Protein AF-A0A093ZDH3-F1 (afdb_monomer_lite)

Radius of gyration: 27.49 Å; chains: 1; bounding box: 56×72×80 Å

pLDDT: mean 78.86, std 14.71, range [32.5, 95.69]

Structure (mmCIF, N/CA/C/O backbone):
data_AF-A0A093ZDH3-F1
#
_entry.id   AF-A0A093ZDH3-F1
#
loop_
_atom_site.group_PDB
_atom_site.id
_atom_si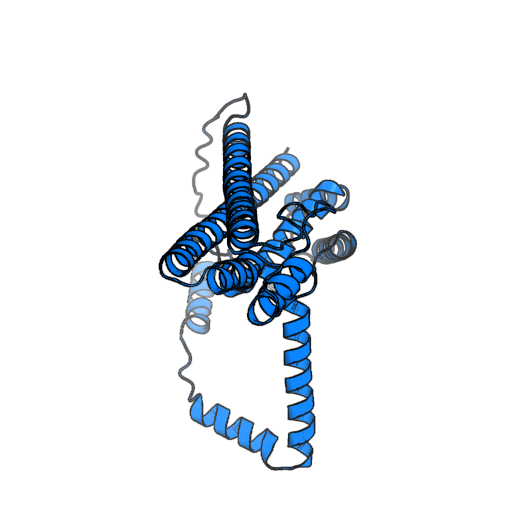te.type_symbol
_atom_site.label_atom_id
_atom_site.label_alt_id
_atom_site.label_comp_id
_atom_site.label_asym_id
_atom_site.label_entity_id
_atom_site.label_seq_id
_atom_site.pdbx_PDB_ins_code
_atom_site.Cartn_x
_atom_site.Cartn_y
_atom_site.Cartn_z
_atom_site.occupancy
_atom_site.B_iso_or_equiv
_atom_site.auth_seq_id
_atom_site.auth_comp_id
_atom_site.auth_asym_id
_atom_site.auth_atom_id
_atom_site.pdbx_PDB_model_num
ATOM 1 N N . MET A 1 1 ? 21.680 20.584 -19.904 1.00 39.91 1 MET A N 1
ATOM 2 C CA . MET A 1 1 ? 20.256 20.965 -20.008 1.00 39.91 1 MET A CA 1
ATOM 3 C C . MET A 1 1 ? 19.365 19.730 -20.042 1.00 39.91 1 MET A C 1
ATOM 5 O O . MET A 1 1 ? 18.590 19.595 -19.116 1.00 39.91 1 MET A O 1
ATOM 9 N N . ALA A 1 2 ? 19.607 18.745 -20.919 1.00 46.28 2 ALA A N 1
ATOM 10 C CA . ALA A 1 2 ? 18.850 17.480 -20.921 1.00 46.28 2 ALA A CA 1
ATOM 11 C C . ALA A 1 2 ? 18.828 16.693 -19.583 1.00 46.28 2 ALA A C 1
ATOM 13 O O . ALA A 1 2 ? 17.818 16.079 -19.273 1.00 46.28 2 ALA A O 1
ATOM 14 N N . SER A 1 3 ? 19.900 16.709 -18.770 1.00 51.97 3 SER A N 1
ATOM 15 C CA . SER A 1 3 ? 19.890 16.032 -17.449 1.00 51.97 3 SER A CA 1
ATOM 16 C C . SER A 1 3 ? 18.882 16.666 -16.483 1.00 51.97 3 SER A C 1
ATOM 18 O O . SER A 1 3 ? 18.154 15.966 -15.790 1.00 51.97 3 SER A O 1
ATOM 20 N N . THR A 1 4 ? 18.793 18.000 -16.477 1.00 60.25 4 THR A N 1
ATOM 21 C CA . THR A 1 4 ? 17.862 18.745 -15.620 1.00 60.25 4 THR A CA 1
ATOM 22 C C . THR A 1 4 ? 16.413 18.474 -16.019 1.00 60.25 4 THR A C 1
ATOM 24 O O . THR A 1 4 ? 15.590 18.269 -15.133 1.00 60.25 4 THR A O 1
ATOM 27 N N . ASP A 1 5 ? 16.139 18.367 -17.323 1.00 65.06 5 ASP A N 1
ATOM 28 C CA . ASP A 1 5 ? 14.809 18.035 -17.853 1.00 65.06 5 ASP A CA 1
ATOM 29 C C . ASP A 1 5 ? 14.389 16.592 -17.519 1.00 65.06 5 ASP A C 1
ATOM 31 O O . ASP A 1 5 ? 13.232 16.328 -17.209 1.00 65.06 5 ASP A O 1
ATOM 35 N N . VAL A 1 6 ? 15.324 15.634 -17.536 1.00 66.00 6 VAL A N 1
ATOM 36 C CA . VAL A 1 6 ? 15.035 14.244 -17.132 1.00 66.00 6 VAL A CA 1
ATOM 37 C C . VAL A 1 6 ? 14.778 14.161 -15.626 1.00 66.00 6 VAL A C 1
ATOM 39 O O . VAL A 1 6 ? 13.897 13.424 -15.190 1.00 66.00 6 VAL A O 1
ATOM 42 N N . ILE A 1 7 ? 15.517 14.924 -14.818 1.00 67.38 7 ILE A N 1
ATOM 43 C CA . ILE A 1 7 ? 15.306 14.993 -13.368 1.00 67.38 7 ILE A CA 1
ATOM 44 C C . ILE A 1 7 ? 13.945 15.618 -13.050 1.00 67.38 7 ILE A C 1
ATOM 46 O O . ILE A 1 7 ? 13.225 15.062 -12.222 1.00 67.38 7 ILE A O 1
ATOM 50 N N . SER A 1 8 ? 13.567 16.719 -13.709 1.00 69.94 8 SER A N 1
ATOM 51 C CA . SER A 1 8 ? 12.250 17.333 -13.511 1.00 69.94 8 SER A CA 1
ATOM 52 C C . SER A 1 8 ? 11.128 16.396 -13.948 1.00 69.94 8 SER A C 1
ATOM 54 O O . SER A 1 8 ? 10.240 16.142 -13.150 1.00 69.94 8 SER A O 1
ATOM 56 N N . GLN A 1 9 ? 11.229 15.755 -15.118 1.00 71.06 9 GLN A N 1
ATOM 57 C CA . GLN A 1 9 ? 10.248 14.755 -15.566 1.00 71.06 9 GLN A CA 1
ATOM 58 C C . GLN A 1 9 ? 10.093 13.588 -14.582 1.00 71.06 9 GLN A C 1
ATOM 60 O O . GLN A 1 9 ? 8.984 13.109 -14.338 1.00 71.06 9 GLN A O 1
ATOM 65 N N . VAL A 1 10 ? 11.195 13.111 -13.996 1.00 69.88 10 VAL A N 1
ATOM 66 C CA . VAL A 1 10 ? 11.144 12.048 -12.987 1.00 69.88 10 VAL A CA 1
ATOM 67 C C . VAL A 1 10 ? 10.482 12.552 -11.707 1.00 69.88 10 VAL A C 1
ATOM 69 O O . VAL A 1 10 ? 9.631 11.847 -11.168 1.00 69.88 10 VAL A O 1
ATOM 72 N N . LEU A 1 11 ? 10.809 13.759 -11.241 1.00 71.25 11 LEU A N 1
ATOM 73 C CA . LEU A 1 11 ? 10.156 14.370 -10.082 1.00 71.25 11 LEU A CA 1
ATOM 74 C C . LEU A 1 11 ? 8.660 14.599 -10.334 1.00 71.25 11 LEU A C 1
ATOM 76 O O . LEU A 1 11 ? 7.856 14.252 -9.472 1.00 71.25 11 LEU A O 1
ATOM 80 N N . ASP A 1 12 ? 8.265 15.055 -11.519 1.00 74.94 12 ASP A N 1
ATOM 81 C CA . ASP A 1 12 ? 6.863 15.206 -11.920 1.00 74.94 12 ASP A CA 1
ATOM 82 C C . ASP A 1 12 ? 6.147 13.852 -11.906 1.00 74.94 12 ASP A C 1
ATOM 84 O O . ASP A 1 12 ? 5.066 13.716 -11.332 1.00 74.94 12 ASP A O 1
ATOM 88 N N . SER A 1 13 ? 6.782 12.805 -12.446 1.00 75.38 13 SER A N 1
ATOM 89 C CA . SER A 1 13 ? 6.227 11.446 -12.439 1.00 75.38 13 SER A CA 1
ATOM 90 C C . SER A 1 13 ? 6.088 10.870 -11.024 1.00 75.38 13 SER A C 1
ATOM 92 O O . SER A 1 13 ? 5.089 10.211 -10.714 1.00 75.38 13 SER A O 1
ATOM 94 N N . ILE A 1 14 ? 7.062 11.143 -10.147 1.00 77.44 14 ILE A N 1
ATOM 95 C CA . ILE A 1 14 ? 7.051 10.769 -8.730 1.00 77.44 14 ILE A CA 1
ATOM 96 C C . ILE A 1 14 ? 5.888 11.469 -8.035 1.00 77.44 14 ILE A C 1
ATOM 98 O O . ILE A 1 14 ? 5.097 10.815 -7.356 1.00 77.44 14 ILE A O 1
ATOM 102 N N . THR A 1 15 ? 5.755 12.776 -8.248 1.00 78.75 15 THR A N 1
ATOM 103 C CA . THR A 1 15 ? 4.727 13.607 -7.621 1.00 78.75 15 THR A CA 1
ATOM 104 C C . THR A 1 15 ? 3.340 13.179 -8.091 1.00 78.75 15 THR A C 1
ATOM 106 O O . THR A 1 15 ? 2.490 12.859 -7.266 1.00 78.75 15 THR A O 1
ATOM 109 N N . SER A 1 16 ? 3.137 13.033 -9.404 1.00 79.88 16 SER A N 1
ATOM 110 C CA . SER A 1 16 ? 1.888 12.538 -9.996 1.00 79.88 16 SER A CA 1
ATOM 111 C C . SER A 1 16 ? 1.503 11.153 -9.463 1.00 79.88 16 SER A C 1
ATOM 113 O O . SER A 1 16 ? 0.366 10.944 -9.041 1.00 79.88 16 SER A O 1
ATOM 115 N N . THR A 1 17 ? 2.464 10.224 -9.376 1.00 79.88 17 THR A N 1
ATOM 116 C CA . THR A 1 17 ? 2.224 8.891 -8.800 1.00 79.88 17 THR A CA 1
ATOM 117 C C . THR A 1 17 ? 1.814 8.984 -7.333 1.00 79.88 17 THR A C 1
ATOM 119 O O . THR A 1 17 ? 0.839 8.353 -6.934 1.00 79.88 17 THR A O 1
ATOM 122 N N . LYS A 1 18 ? 2.535 9.766 -6.516 1.00 81.31 18 LYS A N 1
ATOM 123 C CA . LYS A 1 18 ? 2.198 9.934 -5.095 1.00 81.31 18 LYS A CA 1
ATOM 124 C C . LYS A 1 18 ? 0.791 10.495 -4.919 1.00 81.31 18 LYS A C 1
ATOM 126 O O . LYS A 1 18 ? 0.076 10.032 -4.039 1.00 81.31 18 LYS A O 1
ATOM 131 N N . LEU A 1 19 ? 0.380 11.436 -5.766 1.00 83.06 19 LEU A N 1
ATOM 132 C CA . LEU A 1 19 ? -0.958 12.024 -5.719 1.00 83.06 19 LEU A CA 1
ATOM 133 C C . LEU A 1 19 ? -2.054 11.052 -6.145 1.00 83.06 19 LEU A C 1
ATOM 135 O O . LEU A 1 19 ? -3.088 10.982 -5.484 1.00 83.06 19 LEU A O 1
ATOM 139 N N . GLN A 1 20 ? -1.823 10.260 -7.192 1.00 82.62 20 GLN A N 1
ATOM 140 C CA . GLN A 1 20 ? -2.753 9.203 -7.597 1.00 82.62 20 GLN A CA 1
ATOM 141 C C . GLN A 1 20 ? -2.920 8.140 -6.512 1.00 82.62 20 GLN A C 1
ATOM 143 O O . GLN A 1 20 ? -4.024 7.675 -6.246 1.00 82.62 20 GLN A O 1
ATOM 148 N N . GLU A 1 21 ? -1.833 7.739 -5.867 1.00 80.69 21 GLU A N 1
ATOM 149 C CA . GLU A 1 21 ? -1.918 6.756 -4.796 1.00 80.69 21 GLU A CA 1
ATOM 150 C C . GLU A 1 21 ? -2.535 7.357 -3.521 1.00 80.69 21 GLU A C 1
ATOM 152 O O . GLU A 1 21 ? -3.321 6.697 -2.843 1.00 80.69 21 GLU A O 1
ATOM 157 N N . LEU A 1 22 ? -2.271 8.632 -3.221 1.00 83.75 22 LEU A N 1
ATOM 158 C CA . LEU A 1 22 ? -2.929 9.351 -2.128 1.00 83.75 22 LEU A CA 1
ATOM 159 C C . LEU A 1 22 ? -4.441 9.461 -2.346 1.00 83.75 22 LEU A C 1
ATOM 161 O O . LEU A 1 22 ? -5.206 9.249 -1.404 1.00 83.75 22 LEU A O 1
ATOM 165 N N . SER A 1 23 ? -4.887 9.742 -3.573 1.00 85.19 23 SER A N 1
ATOM 166 C CA . SER A 1 23 ? -6.315 9.826 -3.890 1.00 85.19 23 SER A CA 1
ATOM 167 C C . SER A 1 23 ? -7.012 8.468 -3.758 1.00 85.19 23 SER A C 1
ATOM 169 O O . SER A 1 23 ? -8.111 8.403 -3.205 1.00 85.19 23 SER A O 1
ATOM 171 N N . LYS A 1 24 ? -6.350 7.367 -4.148 1.00 84.69 24 LYS A N 1
ATOM 172 C CA . LYS A 1 24 ? -6.832 5.999 -3.883 1.00 84.69 24 LYS A CA 1
ATOM 173 C C . LYS A 1 24 ? -6.950 5.715 -2.386 1.00 84.69 24 LYS A C 1
ATOM 175 O O . LYS A 1 24 ? -7.982 5.216 -1.941 1.00 84.69 24 LYS A O 1
ATOM 180 N N . LEU A 1 25 ? -5.919 6.044 -1.602 1.00 82.75 25 LEU A N 1
ATOM 181 C CA . LEU A 1 25 ? -5.935 5.853 -0.147 1.00 82.75 25 LEU A CA 1
ATOM 182 C C . LEU A 1 25 ? -7.070 6.645 0.510 1.00 82.75 25 LEU A C 1
ATOM 184 O O . LEU A 1 25 ? -7.796 6.090 1.332 1.00 82.75 25 LEU A O 1
ATOM 188 N N . ARG A 1 26 ? -7.273 7.902 0.098 1.00 86.88 26 ARG A N 1
ATOM 189 C CA . ARG A 1 26 ? -8.396 8.729 0.552 1.00 86.88 26 ARG A CA 1
ATOM 190 C C . ARG A 1 26 ? -9.736 8.089 0.207 1.00 86.88 26 ARG A C 1
ATOM 192 O O . ARG A 1 26 ? -10.580 7.968 1.086 1.00 86.88 26 ARG A O 1
ATOM 199 N N . ALA A 1 27 ? -9.936 7.670 -1.042 1.00 88.56 27 ALA A N 1
ATOM 200 C CA . ALA A 1 27 ? -11.190 7.054 -1.469 1.00 88.56 27 ALA A CA 1
ATOM 201 C C . ALA A 1 27 ? -11.498 5.783 -0.662 1.00 88.56 27 ALA A C 1
ATOM 203 O O . ALA A 1 27 ? -12.613 5.616 -0.171 1.00 88.56 27 ALA A O 1
ATOM 204 N N . ASN A 1 28 ? -10.497 4.922 -0.459 1.00 87.38 28 ASN A N 1
ATOM 205 C CA . ASN A 1 28 ? -10.637 3.716 0.356 1.00 87.38 28 ASN A CA 1
ATOM 206 C C . ASN A 1 28 ? -10.967 4.047 1.818 1.00 87.38 28 ASN A C 1
ATOM 208 O O . ASN A 1 28 ? -11.831 3.401 2.413 1.00 87.38 28 ASN A O 1
ATOM 212 N N . PHE A 1 29 ? -10.314 5.065 2.385 1.00 89.19 29 PHE A N 1
ATOM 213 C CA . PHE A 1 29 ? -10.576 5.514 3.748 1.00 89.19 29 PHE A CA 1
ATOM 214 C C . PHE A 1 29 ? -11.987 6.092 3.907 1.00 89.19 29 PHE A C 1
ATOM 216 O O . PHE A 1 29 ? -12.702 5.676 4.814 1.00 89.19 29 PHE A O 1
ATOM 223 N N . GLU A 1 30 ? -12.416 7.003 3.030 1.00 91.06 30 GLU A N 1
ATOM 224 C CA . GLU A 1 30 ? -13.740 7.635 3.103 1.00 91.06 30 GLU A CA 1
ATOM 225 C C . GLU A 1 30 ? -14.873 6.627 2.884 1.00 91.06 30 GLU A C 1
ATOM 227 O O . GLU A 1 30 ? -15.842 6.620 3.644 1.00 91.06 30 GLU A O 1
ATOM 232 N N . ASN A 1 31 ? -14.724 5.716 1.916 1.00 91.00 31 ASN A N 1
ATOM 233 C CA . ASN A 1 31 ? -15.687 4.635 1.700 1.00 91.00 31 ASN A CA 1
ATOM 234 C C . ASN A 1 31 ? -15.772 3.728 2.936 1.00 91.00 31 ASN A C 1
ATOM 236 O O . ASN A 1 31 ? -16.859 3.484 3.459 1.00 91.00 31 ASN A O 1
ATOM 240 N N . GLY A 1 32 ? -14.623 3.294 3.463 1.00 89.94 32 GLY A N 1
ATOM 241 C CA . GLY A 1 32 ? -14.577 2.456 4.659 1.00 89.94 32 GLY A CA 1
ATOM 242 C C . GLY A 1 32 ? -15.119 3.158 5.909 1.00 89.94 32 GLY A C 1
ATOM 243 O O . GLY A 1 32 ? -15.798 2.533 6.726 1.00 89.94 32 GLY A O 1
ATOM 244 N N . LYS A 1 33 ? -14.875 4.465 6.056 1.00 91.56 33 LYS A N 1
ATOM 245 C CA . LYS A 1 33 ? -15.424 5.302 7.130 1.00 91.56 33 LYS A CA 1
ATOM 246 C C . LYS A 1 33 ? -16.944 5.414 7.017 1.00 91.56 33 LYS A C 1
ATOM 248 O O . LYS A 1 33 ? -17.624 5.272 8.033 1.00 91.56 33 LYS A O 1
ATOM 253 N N . ALA A 1 34 ? -17.478 5.642 5.817 1.00 92.62 34 ALA A N 1
ATOM 254 C CA . ALA A 1 34 ? -18.917 5.716 5.582 1.00 92.62 34 ALA A CA 1
ATOM 255 C C . ALA A 1 34 ? -19.607 4.392 5.949 1.00 92.62 34 ALA A C 1
ATOM 257 O O . ALA A 1 34 ? -20.515 4.389 6.783 1.00 92.62 34 ALA A O 1
ATOM 258 N N . GLU A 1 35 ? -19.103 3.264 5.437 1.00 92.81 35 GLU A N 1
ATOM 259 C CA . GLU A 1 35 ? -19.606 1.923 5.769 1.00 92.81 35 GLU A CA 1
ATOM 260 C C . GLU A 1 35 ? -19.537 1.636 7.277 1.00 92.81 35 GLU A C 1
ATOM 262 O O . GLU A 1 35 ? -20.470 1.094 7.875 1.00 92.81 35 GLU A O 1
ATOM 267 N N . LEU A 1 36 ? -18.430 2.018 7.921 1.00 91.50 36 LEU A N 1
ATOM 268 C CA . LEU A 1 36 ? -18.255 1.867 9.360 1.00 91.50 36 LEU A CA 1
ATOM 269 C C . LEU A 1 36 ? -19.315 2.655 10.136 1.00 91.50 36 LEU A C 1
ATOM 271 O O . LEU A 1 36 ? -19.955 2.104 11.032 1.00 91.50 36 LEU A O 1
ATOM 275 N N . LEU A 1 37 ? -19.516 3.929 9.802 1.00 91.75 37 LEU A N 1
ATOM 276 C CA . LEU A 1 37 ? -20.481 4.783 10.491 1.00 91.75 37 LEU A CA 1
ATOM 277 C C . LEU A 1 37 ? -21.922 4.301 10.292 1.00 91.75 37 LEU A C 1
ATOM 279 O O . LEU A 1 37 ? -22.706 4.368 11.241 1.00 91.75 37 LEU A O 1
ATOM 283 N N . GLU A 1 38 ? -22.270 3.762 9.123 1.00 93.25 38 GLU A N 1
ATOM 284 C CA . GLU A 1 38 ? -23.578 3.135 8.896 1.00 93.25 38 GLU A CA 1
ATOM 285 C C . GLU A 1 38 ? -23.809 1.940 9.829 1.00 93.25 38 GLU A C 1
ATOM 287 O O . GLU A 1 38 ? -24.830 1.880 10.522 1.00 93.25 38 GLU A O 1
ATOM 292 N N . LEU A 1 39 ? -22.834 1.031 9.928 1.00 91.00 39 LEU A N 1
ATOM 293 C CA . LEU A 1 39 ? -22.913 -0.135 10.813 1.00 91.00 39 LEU A CA 1
ATOM 294 C C . LEU A 1 39 ? -23.006 0.259 12.290 1.00 91.00 39 LEU A C 1
ATOM 296 O O . LEU A 1 39 ? -23.795 -0.314 13.042 1.00 91.00 39 LEU A O 1
ATOM 300 N N . VAL A 1 40 ? -22.229 1.261 12.708 1.00 91.25 40 VAL A N 1
ATOM 301 C CA . VAL A 1 40 ? -22.264 1.789 14.079 1.00 91.25 40 VAL A CA 1
ATOM 302 C C . VAL A 1 40 ? -23.624 2.409 14.379 1.00 91.25 40 VAL A C 1
ATOM 304 O O . VAL A 1 40 ? -24.176 2.185 15.453 1.00 91.25 40 VAL A O 1
ATOM 307 N N . ASN A 1 41 ? -24.193 3.168 13.442 1.00 90.94 41 ASN A N 1
ATOM 308 C CA . ASN A 1 41 ? -25.487 3.815 13.634 1.00 90.94 41 ASN A CA 1
ATOM 309 C C . ASN A 1 41 ? -26.652 2.813 13.676 1.00 90.94 41 ASN A C 1
ATOM 311 O O . ASN A 1 41 ? -27.616 3.063 14.400 1.00 90.94 41 ASN A O 1
ATOM 315 N N . ALA A 1 42 ? -26.548 1.683 12.969 1.00 92.19 42 ALA A N 1
ATOM 316 C CA . ALA A 1 42 ? -27.531 0.600 13.008 1.00 92.19 42 ALA A CA 1
ATOM 317 C C . ALA A 1 42 ? -27.527 -0.188 14.336 1.00 92.19 42 ALA A C 1
ATOM 319 O O . ALA A 1 42 ? -28.546 -0.774 14.718 1.00 92.19 42 ALA A O 1
ATOM 320 N N . GLU A 1 43 ? -26.402 -0.206 15.055 1.00 91.69 43 GLU A N 1
ATOM 321 C CA . GLU A 1 43 ? -26.257 -0.937 16.313 1.00 91.69 43 GLU A CA 1
ATOM 322 C C . GLU A 1 43 ? -26.917 -0.196 17.490 1.00 91.69 43 GLU A C 1
ATOM 324 O O . GLU A 1 43 ? -26.728 1.007 17.705 1.00 91.69 43 GLU A O 1
ATOM 329 N N . LYS A 1 44 ? -27.684 -0.947 18.293 1.00 88.44 44 LYS A N 1
ATOM 330 C CA . LYS A 1 44 ? -28.482 -0.409 19.410 1.00 88.44 44 LYS A CA 1
ATOM 331 C C . LYS A 1 44 ? -27.703 -0.371 20.722 1.00 88.44 44 LYS A C 1
ATOM 333 O O . LYS A 1 44 ? -28.013 0.437 21.594 1.00 88.44 44 LYS A O 1
ATOM 338 N N . GLN A 1 45 ? -26.731 -1.267 20.897 1.00 88.19 45 GLN A N 1
ATOM 339 C CA . GLN A 1 45 ? -25.954 -1.360 22.133 1.00 88.19 45 GLN A CA 1
ATOM 340 C C . GLN A 1 45 ? -24.720 -0.456 22.090 1.00 88.19 45 GLN A C 1
ATOM 342 O O . GLN A 1 45 ? -23.845 -0.633 21.247 1.00 88.19 45 GLN A O 1
ATOM 347 N N . GLN A 1 46 ? -24.611 0.458 23.058 1.00 88.50 46 GLN A N 1
ATOM 348 C CA . GLN A 1 46 ? -23.507 1.421 23.143 1.00 88.50 46 GLN A CA 1
ATOM 349 C C . GLN A 1 46 ? -22.125 0.752 23.212 1.00 88.50 46 GLN A C 1
ATOM 351 O O . GLN A 1 46 ? -21.202 1.151 22.510 1.00 88.50 46 GLN A O 1
ATOM 356 N N . SER A 1 47 ? -21.993 -0.317 23.995 1.00 87.62 47 SER A N 1
ATOM 357 C CA . SER A 1 47 ? -20.747 -1.080 24.116 1.00 87.62 47 SER A CA 1
ATOM 358 C C . SER A 1 47 ? -20.306 -1.704 22.788 1.00 87.62 47 SER A C 1
ATOM 360 O O . SER A 1 47 ? -19.130 -1.653 22.432 1.00 87.62 47 SER A O 1
ATOM 362 N N . LYS A 1 48 ? -21.253 -2.245 22.013 1.00 88.81 48 LYS A N 1
ATOM 363 C CA . LYS A 1 48 ? -20.973 -2.821 20.691 1.00 88.81 48 LYS A CA 1
ATOM 364 C C . LYS A 1 48 ? -20.581 -1.764 19.665 1.00 88.81 48 LYS A C 1
ATOM 366 O O . LYS A 1 48 ? -19.677 -2.018 18.878 1.00 88.81 48 LYS A O 1
ATOM 371 N N . ARG A 1 49 ? -21.197 -0.577 19.708 1.00 90.81 49 ARG A N 1
ATOM 372 C CA . ARG A 1 49 ? -20.828 0.567 18.853 1.00 90.81 49 ARG A CA 1
ATOM 373 C C . ARG A 1 49 ? -19.354 0.933 19.023 1.00 90.81 49 ARG A C 1
ATOM 375 O O . ARG A 1 49 ? -18.631 1.023 18.036 1.00 90.81 49 ARG A O 1
ATOM 382 N N . VAL A 1 50 ? -18.903 1.069 20.272 1.00 89.81 50 VAL A N 1
ATOM 383 C CA . VAL A 1 50 ? -17.507 1.409 20.595 1.00 89.81 50 VAL A CA 1
ATOM 384 C C . VAL A 1 50 ? -16.545 0.294 20.173 1.00 89.81 50 VAL A C 1
ATOM 386 O O . VAL A 1 50 ? -15.521 0.582 19.561 1.00 89.81 50 VAL A O 1
ATOM 389 N N . LEU A 1 51 ? -16.870 -0.979 20.434 1.00 88.75 51 LEU A N 1
ATOM 390 C CA . LEU A 1 51 ? -16.030 -2.104 19.994 1.00 88.75 51 LEU A CA 1
ATOM 391 C C . LEU A 1 51 ? -15.900 -2.172 18.472 1.00 88.75 51 LEU A C 1
ATOM 393 O O . LEU A 1 51 ? -14.799 -2.357 17.961 1.00 88.75 51 LEU A O 1
ATOM 397 N N . LEU A 1 52 ? -17.005 -1.986 17.752 1.00 89.75 52 LEU A N 1
ATOM 398 C CA . LEU A 1 52 ? -17.020 -2.034 16.295 1.00 89.75 52 LEU A CA 1
ATOM 399 C C . LEU A 1 52 ? -16.197 -0.885 15.691 1.00 89.75 52 LEU A C 1
ATOM 401 O O . LEU A 1 52 ? -15.427 -1.117 14.758 1.00 89.75 52 LEU A O 1
ATOM 405 N N . LEU A 1 53 ? -16.289 0.320 16.269 1.00 88.56 53 LEU A N 1
ATOM 406 C CA . LEU A 1 53 ? -15.427 1.455 15.925 1.00 88.56 53 LEU A CA 1
ATOM 407 C C . LEU A 1 53 ? -13.945 1.155 16.166 1.00 88.56 53 LEU A C 1
ATOM 409 O O . LEU A 1 53 ? -13.117 1.481 15.325 1.00 88.56 53 LEU A O 1
ATOM 413 N N . LEU A 1 54 ? -13.606 0.511 17.281 1.00 86.94 54 LEU A N 1
ATOM 414 C CA . LEU A 1 54 ? -12.226 0.171 17.621 1.00 86.94 54 LEU A CA 1
ATOM 415 C C . LEU A 1 54 ? -11.649 -0.923 16.711 1.00 86.94 54 LEU A C 1
ATOM 417 O O . LEU A 1 54 ? -10.516 -0.814 16.259 1.00 86.94 54 LEU A O 1
ATOM 421 N N . GLU A 1 55 ? -12.392 -1.997 16.444 1.00 85.69 55 GLU A N 1
ATOM 422 C CA . GLU A 1 55 ? -11.927 -3.122 15.615 1.00 85.69 55 GLU A CA 1
ATOM 423 C C . GLU A 1 55 ? -11.813 -2.780 14.130 1.00 85.69 55 GLU A C 1
ATOM 425 O O . GLU A 1 55 ? -10.903 -3.259 13.453 1.00 85.69 55 GLU A O 1
ATOM 430 N N . ARG A 1 56 ? -12.758 -2.000 13.599 1.00 84.31 56 ARG A N 1
ATOM 431 C CA . ARG A 1 56 ? -12.747 -1.617 12.184 1.00 84.31 56 ARG A CA 1
ATOM 432 C C . ARG A 1 56 ? -11.993 -0.315 11.944 1.00 84.31 56 ARG A C 1
ATOM 434 O O . ARG A 1 56 ? -11.317 -0.217 10.930 1.00 84.31 56 ARG A O 1
ATOM 441 N N . GLY A 1 57 ? -12.040 0.638 12.873 1.00 81.19 57 GLY A N 1
ATOM 442 C CA . GLY A 1 57 ? -11.282 1.888 12.780 1.00 81.19 57 GLY A CA 1
ATOM 443 C C . GLY A 1 57 ? -9.773 1.653 12.710 1.00 81.19 57 GLY A C 1
ATOM 444 O O . GLY A 1 57 ? -9.116 2.255 11.870 1.00 81.19 57 GLY A O 1
ATOM 445 N N . GLU A 1 58 ? -9.248 0.697 13.487 1.00 76.12 58 GLU A N 1
ATOM 446 C CA . GLU A 1 58 ? -7.841 0.254 13.414 1.00 76.12 58 GLU A CA 1
ATOM 447 C C . GLU A 1 58 ? -7.418 -0.288 12.052 1.00 76.12 58 GLU A C 1
ATOM 449 O O . GLU A 1 58 ? -6.250 -0.212 11.681 1.00 76.12 58 GLU A O 1
ATOM 454 N N . LYS A 1 59 ? -8.358 -0.889 11.321 1.00 78.19 59 LYS A N 1
ATOM 455 C CA . LYS A 1 59 ? -8.082 -1.455 10.000 1.00 78.19 59 LYS A CA 1
ATOM 456 C C . LYS A 1 59 ? -8.096 -0.389 8.911 1.00 78.19 59 LYS A C 1
ATOM 458 O O . LYS A 1 59 ? -7.455 -0.583 7.887 1.00 78.19 59 LYS A O 1
ATOM 463 N N . LEU A 1 60 ? -8.834 0.702 9.122 1.00 75.75 60 LEU A N 1
ATOM 464 C CA . LEU A 1 60 ? -8.927 1.821 8.181 1.00 75.75 60 LEU A CA 1
ATOM 465 C C . LEU A 1 60 ? -7.740 2.778 8.313 1.00 75.75 60 LEU A C 1
ATOM 467 O O . LEU A 1 60 ? -7.250 3.283 7.308 1.00 75.75 60 LEU A O 1
ATOM 471 N N . CYS A 1 61 ? -7.261 2.997 9.537 1.00 66.88 61 CYS A N 1
ATOM 472 C CA . CYS A 1 61 ? -6.037 3.738 9.818 1.00 66.88 61 CYS A CA 1
ATOM 473 C C . CYS A 1 61 ? -5.305 3.106 10.999 1.00 66.88 61 CYS A C 1
ATOM 475 O O . CYS A 1 61 ? -5.924 2.713 11.989 1.00 66.88 61 CYS A O 1
ATOM 477 N N . THR A 1 62 ? -3.975 3.097 10.939 1.00 58.59 62 THR A N 1
ATOM 478 C CA . THR A 1 62 ? -3.147 2.806 12.109 1.00 58.59 62 THR A CA 1
ATOM 479 C C . THR A 1 62 ? -3.511 3.797 13.218 1.00 58.59 62 THR A C 1
ATOM 481 O O . THR A 1 62 ? -3.474 5.012 13.041 1.00 58.59 62 THR A O 1
ATOM 484 N N . LEU A 1 63 ? -3.903 3.290 14.386 1.00 48.97 63 LEU A N 1
ATOM 485 C CA . LEU A 1 63 ? -4.227 4.125 15.551 1.00 48.97 63 LEU A CA 1
ATOM 486 C C . LEU A 1 63 ? -3.073 5.019 16.009 1.00 48.97 63 LEU A C 1
ATOM 488 O O . LEU A 1 63 ? -3.309 6.048 16.635 1.00 48.97 63 LEU A O 1
ATOM 492 N N . GLU A 1 64 ? -1.839 4.655 15.673 1.00 48.28 64 GLU A N 1
ATOM 493 C CA . GLU A 1 64 ? -0.658 5.493 15.885 1.00 48.28 64 GLU A CA 1
ATOM 494 C C . GLU A 1 64 ? -0.711 6.784 15.046 1.00 48.28 64 GLU A C 1
ATOM 496 O O . GLU A 1 64 ? -0.279 7.838 15.510 1.00 48.28 64 GLU A O 1
ATOM 501 N N . GLU A 1 65 ? -1.327 6.743 13.858 1.00 49.53 65 GLU A N 1
ATOM 502 C CA . GLU A 1 65 ? -1.587 7.918 13.017 1.00 49.53 65 GLU A CA 1
ATOM 503 C C . GLU A 1 65 ? -2.812 8.727 13.471 1.00 49.53 65 GLU A C 1
ATOM 505 O O . GLU A 1 65 ? -2.921 9.902 13.131 1.00 49.53 65 GLU A O 1
ATOM 510 N N . LEU A 1 66 ? -3.691 8.152 14.305 1.00 48.31 66 LEU A N 1
ATOM 511 C CA . LEU A 1 66 ? -4.853 8.818 14.923 1.00 48.31 66 LEU A CA 1
ATOM 512 C C . LEU A 1 66 ? -4.464 9.747 16.091 1.00 48.31 66 LEU A C 1
ATOM 514 O O . LEU A 1 66 ? -5.320 10.122 16.895 1.00 48.31 66 LEU A O 1
ATOM 518 N N . GLY A 1 67 ? -3.184 10.123 16.182 1.00 42.94 67 GLY A N 1
ATOM 519 C CA . GLY A 1 67 ? -2.623 10.915 17.267 1.00 42.94 67 GLY A CA 1
ATOM 520 C C . GLY A 1 67 ? -2.511 10.071 18.528 1.00 42.94 67 GLY A C 1
ATOM 521 O O . GLY A 1 67 ? -3.390 10.127 19.394 1.00 42.94 67 GLY A O 1
ATOM 522 N N . GLY A 1 68 ? -1.429 9.293 18.621 1.00 43.44 68 GLY A N 1
ATOM 523 C CA . GLY A 1 68 ? -0.980 8.634 19.847 1.00 43.44 68 GLY A CA 1
ATOM 524 C C . GLY A 1 68 ? -0.592 9.660 20.911 1.00 43.44 68 GLY A C 1
ATOM 525 O O . GLY A 1 68 ? 0.575 9.827 21.244 1.00 43.44 68 GLY A O 1
ATOM 526 N N . ASP A 1 69 ? -1.582 10.388 21.409 1.00 52.16 69 ASP A N 1
ATOM 527 C CA . ASP A 1 69 ? -1.466 11.139 22.640 1.00 52.16 69 ASP A CA 1
ATOM 528 C C . ASP A 1 69 ? -1.421 10.121 23.784 1.00 52.16 69 ASP A C 1
ATOM 530 O O . ASP A 1 69 ? -2.159 9.130 23.761 1.00 52.16 69 ASP A O 1
ATOM 534 N N . ALA A 1 70 ? -0.592 10.351 24.804 1.00 54.06 70 ALA A N 1
ATOM 535 C CA . ALA A 1 70 ? -0.429 9.431 25.942 1.00 54.06 70 ALA A CA 1
ATOM 536 C C . ALA A 1 70 ? -1.750 9.146 26.698 1.00 54.06 70 ALA A C 1
ATOM 538 O O . ALA A 1 70 ? -1.817 8.268 27.555 1.00 54.06 70 ALA A O 1
ATOM 539 N N . VAL A 1 71 ? -2.800 9.904 26.372 1.00 57.44 71 VAL A N 1
ATOM 540 C CA . VAL A 1 71 ? -4.135 9.889 26.962 1.00 57.44 71 VAL A CA 1
ATOM 541 C C . VAL A 1 71 ? -5.071 8.853 26.312 1.00 57.44 71 VAL A C 1
ATOM 543 O O . VAL A 1 71 ? -5.999 8.390 26.974 1.00 57.44 71 VAL A O 1
ATOM 546 N N . PHE A 1 72 ? -4.849 8.439 25.054 1.00 70.56 72 PHE A N 1
ATOM 547 C CA . PHE A 1 72 ? -5.755 7.517 24.350 1.00 70.56 72 PHE A CA 1
ATOM 548 C C . PHE A 1 72 ? -5.146 6.127 24.169 1.00 70.56 72 PHE A C 1
ATOM 550 O O . PHE A 1 72 ? -4.243 5.915 23.366 1.00 70.56 72 PHE A O 1
ATOM 557 N N . SER A 1 73 ? -5.696 5.153 24.894 1.00 78.69 73 SER A N 1
ATOM 558 C CA . SER A 1 73 ? -5.336 3.743 24.757 1.00 78.69 73 SER A CA 1
ATOM 559 C C . SER A 1 73 ? -6.519 2.958 24.205 1.00 78.69 73 SER A C 1
ATOM 561 O O . SER A 1 73 ? -7.467 2.663 24.934 1.00 78.69 73 SER A O 1
ATOM 563 N N . ALA A 1 74 ? -6.459 2.587 22.924 1.00 79.56 74 ALA A N 1
ATOM 564 C CA . ALA A 1 74 ? -7.479 1.734 22.315 1.00 79.56 74 ALA A CA 1
ATOM 565 C C . ALA A 1 74 ? -7.601 0.389 23.039 1.00 79.56 74 ALA A C 1
ATOM 567 O O . ALA A 1 74 ? -8.712 -0.057 23.314 1.00 79.56 74 ALA A O 1
ATOM 568 N N . GLU A 1 75 ? -6.475 -0.213 23.426 1.00 83.56 75 GLU A N 1
ATOM 569 C CA . GLU A 1 75 ? -6.462 -1.464 24.188 1.00 83.56 75 GLU A CA 1
ATOM 570 C C . GLU A 1 75 ? -7.096 -1.293 25.577 1.00 83.56 75 GLU A C 1
ATOM 572 O O . GLU A 1 75 ? -7.876 -2.139 26.023 1.00 83.56 75 GLU A O 1
ATOM 577 N N . GLY A 1 76 ? -6.842 -0.155 26.234 1.00 85.88 76 GLY A N 1
ATOM 578 C CA . GLY A 1 76 ? -7.492 0.209 27.492 1.00 85.88 76 GLY A CA 1
ATOM 579 C C . GLY A 1 76 ? -9.008 0.331 27.340 1.00 85.88 76 GLY A C 1
ATOM 580 O O . GLY A 1 76 ? -9.757 -0.288 28.095 1.00 85.88 76 GLY A O 1
ATOM 581 N N . ILE A 1 77 ? -9.476 1.057 26.321 1.00 87.06 77 ILE A N 1
ATOM 582 C CA . ILE A 1 77 ? -10.911 1.215 26.046 1.00 87.06 77 ILE A CA 1
ATOM 583 C C . ILE A 1 77 ? -11.550 -0.143 25.716 1.00 87.06 77 ILE A C 1
ATOM 585 O O . ILE A 1 77 ? -12.616 -0.452 26.250 1.00 87.06 77 ILE A O 1
ATOM 589 N N . ARG A 1 78 ? -10.899 -1.010 24.922 1.00 88.69 78 ARG A N 1
ATOM 590 C CA . ARG A 1 78 ? -11.381 -2.385 24.667 1.00 88.69 78 ARG A CA 1
ATOM 591 C C . ARG A 1 78 ? -11.578 -3.158 25.967 1.00 88.69 78 ARG A C 1
ATOM 593 O O . ARG A 1 78 ? -12.615 -3.801 26.142 1.00 88.69 78 ARG A O 1
ATOM 600 N N . CYS A 1 79 ? -10.598 -3.103 26.869 1.00 87.88 79 CYS A N 1
ATOM 601 C CA . CYS A 1 79 ? -10.672 -3.766 28.168 1.00 87.88 79 CYS A CA 1
ATOM 602 C C . CYS A 1 79 ? -11.843 -3.233 29.003 1.00 87.88 79 CYS A C 1
ATOM 604 O O . CYS A 1 79 ? -12.652 -4.027 29.486 1.00 87.88 79 CYS A O 1
ATOM 606 N N . PHE A 1 80 ? -12.002 -1.909 29.101 1.00 88.88 80 PHE A N 1
ATOM 607 C CA . PHE A 1 80 ? -13.100 -1.308 29.860 1.00 88.88 80 PHE A CA 1
ATOM 608 C C . PHE A 1 80 ? -14.478 -1.624 29.272 1.00 88.88 80 PHE A C 1
ATOM 610 O O . PHE A 1 80 ? -15.413 -1.888 30.023 1.00 88.88 80 PHE A O 1
ATOM 617 N N . ILE A 1 81 ? -14.623 -1.673 27.945 1.00 89.62 81 ILE A N 1
ATOM 618 C CA . ILE A 1 81 ? -15.896 -2.050 27.316 1.00 89.62 81 ILE A CA 1
ATOM 619 C C . ILE A 1 81 ? -16.237 -3.526 27.557 1.00 89.62 81 ILE A C 1
ATOM 621 O O . ILE A 1 81 ? -17.403 -3.856 27.783 1.00 89.62 81 ILE A O 1
ATOM 625 N N . LYS A 1 82 ? -15.244 -4.424 27.556 1.00 88.12 82 LYS A N 1
ATOM 626 C CA . LYS A 1 82 ? -15.455 -5.828 27.949 1.00 88.12 82 LYS A CA 1
ATOM 627 C C . LYS A 1 82 ? -15.863 -5.930 29.422 1.00 88.12 82 LYS A C 1
ATOM 629 O O . LYS A 1 82 ? -16.803 -6.653 29.741 1.00 88.12 82 LYS A O 1
ATOM 634 N N . GLN A 1 83 ? -15.217 -5.161 30.300 1.00 87.81 83 GLN A N 1
ATOM 635 C CA . GLN A 1 83 ? -15.526 -5.114 31.732 1.00 87.81 83 GLN A CA 1
ATOM 636 C C . GLN A 1 83 ? -16.920 -4.533 32.022 1.00 87.81 83 GLN A C 1
ATOM 638 O O . GLN A 1 83 ? -17.599 -5.013 32.927 1.00 87.81 83 GLN A O 1
ATOM 643 N N . ALA A 1 84 ? -17.400 -3.583 31.213 1.00 87.25 84 ALA A N 1
ATOM 644 C CA . ALA A 1 84 ? -18.724 -2.966 31.346 1.00 87.25 84 ALA A CA 1
ATOM 645 C C . ALA A 1 84 ? -19.901 -3.961 31.295 1.00 87.25 84 ALA A C 1
ATOM 647 O O . ALA A 1 84 ? -21.012 -3.624 31.697 1.00 87.25 84 ALA A O 1
ATOM 648 N N . GLN A 1 85 ? -19.683 -5.186 30.800 1.00 83.69 85 GLN A N 1
ATOM 649 C CA . GLN A 1 85 ? -20.693 -6.253 30.822 1.00 83.69 85 GLN A CA 1
ATOM 650 C C . GLN A 1 85 ? -20.991 -6.757 32.241 1.00 83.69 85 GLN A C 1
ATOM 652 O O . GLN A 1 85 ? -22.074 -7.284 32.494 1.00 83.69 85 GLN A O 1
ATOM 657 N N . HIS A 1 86 ? -20.034 -6.599 33.156 1.00 84.56 86 HIS A N 1
ATOM 658 C CA . HIS A 1 86 ? -20.093 -7.116 34.521 1.00 84.56 86 HIS A CA 1
ATOM 659 C C . HIS A 1 86 ? -19.901 -6.028 35.587 1.00 84.56 86 HIS A C 1
ATOM 661 O O . HIS A 1 86 ? -20.232 -6.261 36.747 1.00 84.56 86 HIS A O 1
ATOM 667 N N . ASP A 1 87 ? -19.403 -4.847 35.206 1.00 85.50 87 ASP A N 1
ATOM 668 C CA . ASP A 1 87 ? -19.112 -3.732 36.105 1.00 85.50 87 ASP A CA 1
ATOM 669 C C . ASP A 1 87 ? -19.923 -2.468 35.740 1.00 85.50 87 ASP A C 1
ATOM 671 O O . ASP A 1 87 ? -19.704 -1.875 34.677 1.00 85.50 87 ASP A O 1
ATOM 675 N N . PRO A 1 88 ? -20.829 -2.002 36.623 1.00 81.38 88 PRO A N 1
ATOM 676 C CA . PRO A 1 88 ? -21.597 -0.771 36.427 1.00 81.38 88 PRO A CA 1
ATOM 677 C C . PRO A 1 88 ? -20.763 0.521 36.443 1.00 81.38 88 PRO A C 1
ATOM 679 O O . PRO A 1 88 ? -21.297 1.579 36.100 1.00 81.38 88 PRO A O 1
ATOM 682 N N . SER A 1 89 ? -19.489 0.474 36.857 1.00 84.50 89 SER A N 1
ATOM 683 C CA . SER A 1 89 ? -18.603 1.646 36.910 1.00 84.50 89 SER A CA 1
ATOM 684 C C . SER A 1 89 ? -18.346 2.257 35.525 1.00 84.50 89 SER A C 1
ATOM 686 O O . SER A 1 89 ? -18.196 3.475 35.394 1.00 84.50 89 SER A O 1
ATOM 688 N N . VAL A 1 90 ? -18.400 1.440 34.467 1.00 86.62 90 VAL A N 1
ATOM 689 C CA . VAL A 1 90 ? -18.257 1.876 33.072 1.00 86.62 90 VAL A CA 1
ATOM 690 C C . VAL A 1 90 ? -19.616 2.311 32.524 1.00 86.62 90 VAL A C 1
ATOM 692 O O . VAL A 1 90 ? -20.288 1.610 31.761 1.00 86.62 90 VAL A O 1
ATOM 695 N N . SER A 1 91 ? -20.040 3.502 32.945 1.00 88.50 91 SER A N 1
ATOM 696 C CA . SER A 1 91 ? -21.347 4.053 32.584 1.00 88.50 91 SER A CA 1
ATOM 697 C C . SER A 1 91 ? -21.519 4.258 31.072 1.00 88.50 91 SER A C 1
ATOM 699 O O . SER A 1 91 ? -20.574 4.558 30.346 1.00 88.50 91 SER A O 1
ATOM 701 N N . VAL A 1 92 ? -22.766 4.205 30.594 1.00 88.50 92 VAL A N 1
ATOM 702 C CA . VAL A 1 92 ? -23.117 4.493 29.188 1.00 88.50 92 VAL A CA 1
ATOM 703 C C . VAL A 1 92 ? -22.669 5.898 28.756 1.00 88.50 92 VAL A C 1
ATOM 705 O O . VAL A 1 92 ? -22.386 6.108 27.582 1.00 88.50 92 VAL A O 1
ATOM 708 N N . LYS A 1 93 ? -22.574 6.860 29.687 1.00 90.44 93 LYS A N 1
ATOM 709 C CA . LYS A 1 93 ? -22.057 8.208 29.397 1.00 90.44 93 LYS A CA 1
ATOM 710 C C . LYS A 1 93 ? -20.590 8.160 28.968 1.00 90.44 93 LYS A C 1
ATOM 712 O O . LYS A 1 93 ? -20.266 8.660 27.901 1.00 90.44 93 LYS A O 1
ATOM 717 N N . LEU A 1 94 ? -19.756 7.459 29.736 1.00 88.94 94 LEU A N 1
ATOM 718 C CA . LEU A 1 94 ? -18.340 7.261 29.419 1.00 88.94 94 LEU A CA 1
ATOM 719 C C . LEU A 1 94 ? -18.159 6.516 28.084 1.00 88.94 94 LEU A C 1
ATOM 721 O O . LEU A 1 94 ? -17.320 6.874 27.266 1.00 88.94 94 LEU A O 1
ATOM 725 N N . GLN A 1 95 ? -19.014 5.526 27.812 1.00 90.31 95 GLN A N 1
ATOM 726 C CA . GLN A 1 95 ? -19.006 4.818 26.527 1.00 90.31 95 GLN A CA 1
ATOM 727 C C . GLN A 1 95 ? -19.390 5.723 25.341 1.00 90.31 95 GLN A C 1
ATOM 729 O O . GLN A 1 95 ? -18.928 5.496 24.226 1.00 90.31 95 GLN A O 1
ATOM 734 N N . LYS A 1 96 ? -20.243 6.735 25.549 1.00 91.50 96 LYS A N 1
ATOM 735 C CA . LYS A 1 96 ? -20.567 7.738 24.520 1.00 91.50 96 LYS A CA 1
ATOM 736 C C . LYS A 1 96 ? -19.416 8.706 24.287 1.00 91.50 96 LYS A C 1
ATOM 738 O O . LYS A 1 96 ? -19.114 8.989 23.137 1.00 91.50 96 LYS A O 1
ATOM 743 N N . GLU A 1 97 ? -18.742 9.141 25.347 1.00 91.00 97 GLU A N 1
ATOM 744 C CA . GLU A 1 97 ? -17.548 9.990 25.236 1.00 91.00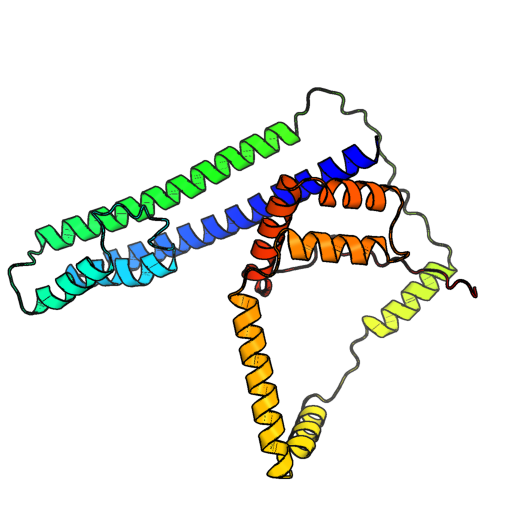 97 GLU A CA 1
ATOM 745 C C . GLU A 1 97 ? -16.444 9.296 24.425 1.00 91.00 97 GLU A C 1
AT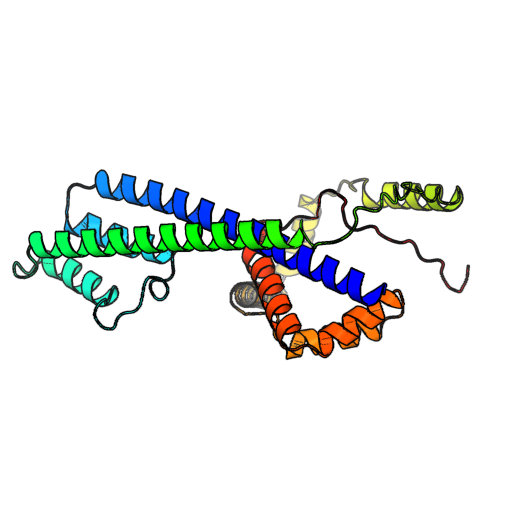OM 747 O O . GLU A 1 97 ? -15.844 9.913 23.548 1.00 91.00 97 GLU A O 1
ATOM 752 N N . TRP A 1 98 ? -16.226 7.993 24.638 1.00 90.50 98 TRP A N 1
ATOM 753 C CA . TRP A 1 98 ? -15.288 7.219 23.817 1.00 90.50 98 TRP A CA 1
ATOM 754 C C . TRP A 1 98 ? -15.745 7.062 22.364 1.00 90.50 98 TRP A C 1
ATOM 756 O O . TRP A 1 98 ? -14.916 7.157 21.463 1.00 90.50 98 TRP A O 1
ATOM 766 N N . GLU A 1 99 ? -17.041 6.845 22.112 1.00 91.12 99 GLU A N 1
ATOM 767 C CA . GLU A 1 99 ? -17.575 6.840 20.741 1.00 91.12 99 GLU A CA 1
ATOM 768 C C . GLU A 1 99 ? -17.313 8.181 20.039 1.00 91.12 99 GLU A C 1
ATOM 770 O O . GLU A 1 99 ? -16.841 8.195 18.902 1.00 91.12 99 GLU A O 1
ATOM 775 N N . GLU A 1 100 ? -17.603 9.299 20.705 1.00 91.31 100 GLU A N 1
ATOM 776 C CA . GLU A 1 100 ? -17.383 10.644 20.171 1.00 91.31 100 GLU A CA 1
ATOM 777 C C . GLU A 1 100 ? -15.900 10.925 19.919 1.00 91.31 100 GLU A C 1
ATOM 779 O O . GLU A 1 100 ? -15.563 11.484 18.874 1.00 91.31 100 GLU A O 1
ATOM 784 N N . ASP A 1 101 ? -15.007 10.504 20.820 1.00 88.44 101 ASP A N 1
ATOM 785 C CA . ASP A 1 101 ? -13.569 10.692 20.626 1.00 88.44 101 ASP A CA 1
ATOM 786 C C . ASP A 1 101 ? -13.047 9.879 19.434 1.00 88.44 101 ASP A C 1
ATOM 788 O O . ASP A 1 101 ? -12.328 10.414 18.592 1.00 88.44 101 ASP A O 1
ATOM 792 N N . ILE A 1 102 ? -13.469 8.617 19.283 1.00 87.62 102 ILE A N 1
ATOM 793 C CA . ILE A 1 102 ? -13.069 7.796 18.130 1.00 87.62 102 ILE A CA 1
ATOM 794 C C . ILE A 1 102 ? -13.595 8.399 16.820 1.00 87.62 102 ILE A C 1
ATOM 796 O O . ILE A 1 102 ? -12.847 8.490 15.847 1.00 87.62 102 ILE A O 1
ATOM 800 N N . ARG A 1 103 ? -14.854 8.861 16.788 1.00 90.56 103 ARG A N 1
ATOM 801 C CA . ARG A 1 103 ? -15.426 9.547 15.614 1.00 90.56 103 ARG A CA 1
ATOM 802 C C . ARG A 1 103 ? -14.641 10.805 15.257 1.00 90.56 103 ARG A C 1
ATOM 804 O O . ARG A 1 103 ? -14.246 10.958 14.106 1.00 90.56 103 ARG A O 1
ATOM 811 N N . ARG A 1 104 ? -14.336 11.647 16.249 1.00 89.38 104 ARG A N 1
ATOM 812 C CA . ARG A 1 104 ? -13.527 12.856 16.055 1.00 89.38 104 ARG A CA 1
ATOM 813 C C . ARG A 1 104 ? -12.174 12.522 15.437 1.00 89.38 104 ARG A C 1
ATOM 815 O O . ARG A 1 104 ? -11.722 13.226 14.544 1.00 89.38 104 ARG A O 1
ATOM 822 N N . ARG A 1 105 ? -11.525 11.447 15.883 1.00 86.06 105 ARG A N 1
ATOM 823 C CA . ARG A 1 105 ? -10.230 11.037 15.329 1.00 86.06 105 ARG A CA 1
ATOM 824 C C . ARG A 1 105 ? -10.352 10.550 13.879 1.00 86.06 105 ARG A C 1
ATOM 826 O O . ARG A 1 105 ? -9.508 10.897 13.057 1.00 86.06 105 ARG A O 1
ATOM 833 N N . LEU A 1 106 ? -11.420 9.826 13.531 1.00 87.88 106 LEU A N 1
ATOM 834 C CA . LEU A 1 106 ? -11.715 9.491 12.130 1.00 87.88 106 LEU A CA 1
ATOM 835 C C . LEU A 1 106 ? -11.925 10.753 11.274 1.00 87.88 106 LEU A C 1
ATOM 837 O O . LEU A 1 106 ? -11.452 10.802 10.142 1.00 87.88 106 LEU A O 1
ATOM 841 N N . ASP A 1 107 ? -12.581 11.784 11.812 1.00 89.69 107 ASP A N 1
ATOM 842 C CA . ASP A 1 107 ? -12.749 13.077 11.132 1.00 89.69 107 ASP A CA 1
ATOM 843 C C . ASP A 1 107 ? -11.423 13.827 10.950 1.00 89.69 107 ASP A C 1
ATOM 845 O O . ASP A 1 107 ? -11.171 14.379 9.881 1.00 89.69 107 ASP A O 1
ATOM 849 N N . VAL A 1 108 ? -10.535 13.796 11.949 1.00 87.31 108 VAL A N 1
ATOM 850 C CA . VAL A 1 108 ? -9.178 14.360 11.837 1.00 87.31 108 VAL A CA 1
ATOM 851 C C . VAL A 1 108 ? -8.388 13.681 10.715 1.00 87.31 108 VAL A C 1
ATOM 853 O O . VAL A 1 108 ? -7.685 14.359 9.967 1.00 87.31 108 VAL A O 1
ATOM 856 N N . ASN A 1 109 ? -8.530 12.367 10.539 1.00 84.00 109 ASN A N 1
ATOM 857 C CA . ASN A 1 109 ? -7.887 11.665 9.427 1.00 84.00 109 ASN A CA 1
ATOM 858 C C . ASN A 1 109 ? -8.481 12.026 8.063 1.00 84.00 109 ASN A C 1
ATOM 860 O O . ASN A 1 109 ? -7.712 12.220 7.122 1.00 84.00 109 ASN A O 1
ATOM 864 N N . SER A 1 110 ? -9.805 12.173 7.957 1.00 89.12 110 SER A N 1
ATOM 865 C CA . SER A 1 110 ? -10.440 12.707 6.740 1.00 89.12 110 SER A CA 1
ATOM 866 C C . SER A 1 110 ? -9.851 14.069 6.367 1.00 89.12 110 SER A C 1
ATOM 868 O O . SER A 1 110 ? -9.410 14.268 5.235 1.00 89.12 110 SER A O 1
ATOM 870 N N . LEU A 1 111 ? -9.750 14.975 7.347 1.00 89.75 111 LEU A N 1
ATOM 871 C CA . LEU A 1 111 ? -9.135 16.293 7.171 1.00 89.75 111 LEU A CA 1
ATOM 872 C C . LEU A 1 111 ? -7.665 16.183 6.750 1.00 89.75 111 LEU A C 1
ATOM 874 O O . LEU A 1 111 ? -7.217 16.921 5.879 1.00 89.75 111 LEU A O 1
ATOM 878 N N . ARG A 1 112 ? -6.900 15.244 7.320 1.00 87.12 112 ARG A N 1
ATOM 879 C CA . ARG A 1 112 ? -5.500 15.013 6.931 1.00 87.12 112 ARG A CA 1
ATOM 880 C C . ARG A 1 112 ? -5.378 14.643 5.452 1.00 87.12 112 ARG A C 1
ATOM 882 O O . ARG A 1 112 ? -4.496 15.169 4.777 1.00 87.12 112 ARG A O 1
ATOM 889 N N . PHE A 1 113 ? -6.250 13.768 4.948 1.00 86.81 113 PHE A N 1
ATOM 890 C CA . PHE A 1 113 ? -6.277 13.426 3.524 1.00 86.81 113 PHE A CA 1
ATOM 891 C C . PHE A 1 113 ? -6.688 14.615 2.650 1.00 86.81 113 PHE A C 1
ATOM 893 O O . PHE A 1 113 ? -6.089 14.819 1.599 1.00 86.81 113 PHE A O 1
ATOM 900 N N . GLU A 1 114 ? -7.656 15.419 3.093 1.00 88.19 114 GLU A N 1
ATOM 901 C CA . GLU A 1 114 ? -8.080 16.638 2.394 1.00 88.19 114 GLU A CA 1
ATOM 902 C C . GLU A 1 114 ? -6.949 17.674 2.304 1.00 88.19 114 GLU A C 1
ATOM 904 O O . GLU A 1 114 ? -6.666 18.190 1.225 1.00 88.19 114 GLU A O 1
ATOM 909 N N . TYR A 1 115 ? -6.227 17.922 3.402 1.00 87.94 115 TYR A N 1
ATOM 910 C CA . TYR A 1 115 ? -5.060 18.804 3.388 1.00 87.94 115 TYR A CA 1
ATOM 911 C C . TYR A 1 115 ? -3.959 18.276 2.476 1.00 87.94 115 TYR A C 1
ATOM 913 O O . TYR A 1 115 ? -3.377 19.041 1.710 1.00 87.94 115 TYR A O 1
ATOM 921 N N . ALA A 1 116 ? -3.663 16.977 2.540 1.00 85.62 116 ALA A N 1
ATOM 922 C CA . ALA A 1 116 ? -2.628 16.387 1.706 1.00 85.62 116 ALA A CA 1
ATOM 923 C C . ALA A 1 116 ? -2.981 16.459 0.209 1.00 85.62 116 ALA A C 1
ATOM 925 O O . ALA A 1 116 ? -2.102 16.728 -0.608 1.00 85.62 116 ALA A O 1
ATOM 926 N N . GLU A 1 117 ? -4.258 16.303 -0.148 1.00 85.81 117 GLU A N 1
ATOM 927 C CA . GLU A 1 117 ? -4.746 16.543 -1.508 1.00 85.81 117 GLU A CA 1
ATOM 928 C C . GLU A 1 117 ? -4.623 18.019 -1.906 1.00 85.81 117 GLU A C 1
ATOM 930 O O . GLU A 1 117 ? -4.104 18.311 -2.979 1.00 85.81 117 GLU A O 1
ATOM 935 N N . MET A 1 118 ? -5.033 18.959 -1.046 1.00 86.88 118 MET A N 1
ATOM 936 C CA . MET A 1 118 ? -4.909 20.395 -1.320 1.00 86.88 118 MET A CA 1
ATOM 937 C C . MET A 1 118 ? -3.450 20.798 -1.573 1.00 86.88 118 MET A C 1
ATOM 939 O O . MET A 1 118 ? -3.162 21.484 -2.553 1.00 86.88 118 MET A O 1
ATOM 943 N N . TYR A 1 119 ? -2.521 20.360 -0.716 1.00 83.88 119 TYR A N 1
ATOM 944 C CA . TYR A 1 119 ? -1.091 20.602 -0.916 1.00 83.88 119 TYR A CA 1
ATOM 945 C C . TYR A 1 119 ? -0.580 19.931 -2.186 1.00 83.88 119 TYR A C 1
ATOM 947 O O . TYR A 1 119 ? 0.224 20.518 -2.905 1.00 83.88 119 TYR A O 1
ATOM 955 N N . GLY A 1 120 ? -1.074 18.732 -2.484 1.00 83.75 120 GLY A N 1
ATOM 956 C CA . GLY A 1 120 ? -0.788 18.033 -3.722 1.00 83.75 120 GLY A CA 1
ATOM 957 C C . GLY A 1 120 ? -1.172 18.826 -4.964 1.00 83.75 120 GLY A C 1
ATOM 958 O O . GLY A 1 120 ? -0.334 19.042 -5.833 1.00 83.75 120 GLY A O 1
ATOM 959 N N . ASN A 1 121 ? -2.406 19.326 -4.992 1.00 84.81 121 ASN A N 1
ATOM 960 C CA . ASN A 1 121 ? -2.936 20.143 -6.080 1.00 84.81 121 ASN A CA 1
ATOM 961 C C . ASN A 1 121 ? -2.179 21.472 -6.223 1.00 84.81 121 ASN A C 1
ATOM 963 O O . ASN A 1 121 ? -1.928 21.930 -7.335 1.00 84.81 121 ASN A O 1
ATOM 967 N N . LEU A 1 122 ? -1.771 22.081 -5.106 1.00 84.06 122 LEU A N 1
ATOM 968 C CA . LEU A 1 122 ? -0.947 23.290 -5.127 1.00 84.06 122 LEU A CA 1
ATOM 969 C C . LEU A 1 122 ? 0.434 23.013 -5.735 1.00 84.06 122 LEU A C 1
ATOM 971 O O . LEU A 1 122 ? 0.941 23.814 -6.516 1.00 84.06 122 LEU A O 1
ATOM 975 N N . VAL A 1 123 ? 1.051 21.880 -5.385 1.00 79.12 123 VAL A N 1
ATOM 976 C CA . VAL A 1 123 ? 2.340 21.472 -5.954 1.00 79.12 123 VAL A CA 1
ATOM 977 C C . VAL A 1 123 ? 2.197 21.181 -7.443 1.00 79.12 123 VAL A C 1
ATOM 979 O O . VAL A 1 123 ? 3.051 21.618 -8.206 1.00 79.12 123 VAL A O 1
ATOM 982 N N . THR A 1 124 ? 1.124 20.517 -7.886 1.00 79.38 124 THR A N 1
ATOM 983 C CA . THR A 1 124 ? 0.888 20.313 -9.324 1.00 79.38 124 THR A CA 1
ATOM 984 C C . THR A 1 124 ? 0.662 21.627 -10.050 1.00 79.38 124 THR A C 1
ATOM 986 O O . THR A 1 124 ? 1.281 21.840 -11.081 1.00 79.38 124 THR A O 1
ATOM 989 N N . GLU A 1 125 ? -0.130 22.549 -9.494 1.00 81.50 125 GLU A N 1
ATOM 990 C CA . GLU A 1 125 ? -0.331 23.873 -10.095 1.00 81.50 125 GLU A CA 1
ATOM 991 C C . GLU A 1 125 ? 0.991 24.650 -10.180 1.00 81.50 125 GLU A C 1
ATOM 993 O O . GLU A 1 125 ? 1.265 25.316 -11.177 1.00 81.50 125 GLU A O 1
ATOM 998 N N . TRP A 1 126 ? 1.845 24.536 -9.161 1.00 77.81 126 TRP A N 1
ATOM 999 C CA . TRP A 1 126 ? 3.167 25.155 -9.159 1.00 77.81 126 TRP A CA 1
ATOM 1000 C C . TRP A 1 126 ? 4.113 24.531 -10.196 1.00 77.81 126 TRP A C 1
ATOM 1002 O O . TRP A 1 126 ? 4.832 25.261 -10.879 1.00 77.81 126 TRP A O 1
ATOM 1012 N N . LEU A 1 127 ? 4.088 23.203 -10.349 1.00 69.44 127 LEU A N 1
ATOM 1013 C CA . LEU A 1 127 ? 4.860 22.477 -11.364 1.00 69.44 127 LEU A CA 1
ATOM 1014 C C . LEU A 1 127 ? 4.346 22.738 -12.790 1.00 69.44 127 LEU A C 1
ATOM 1016 O O . LEU A 1 127 ? 5.138 22.751 -13.727 1.00 69.44 127 LEU A O 1
ATOM 1020 N N . GLU A 1 128 ? 3.047 22.997 -12.959 1.00 71.88 128 GLU A N 1
ATOM 1021 C CA . GLU A 1 128 ? 2.425 23.371 -14.236 1.00 71.88 128 GLU A CA 1
ATOM 1022 C C . GLU A 1 128 ? 2.637 24.856 -14.594 1.00 71.88 128 GLU A C 1
ATOM 1024 O O . GLU A 1 128 ? 2.618 25.207 -15.778 1.00 71.88 128 GLU A O 1
ATOM 1029 N N . ASN A 1 129 ? 2.897 25.722 -13.601 1.00 64.56 129 ASN A N 1
ATOM 1030 C CA . ASN A 1 129 ? 3.178 27.156 -13.764 1.00 64.56 129 ASN A CA 1
ATOM 1031 C C . ASN A 1 129 ? 4.607 27.579 -13.345 1.00 64.56 129 ASN A C 1
ATOM 1033 O O . ASN A 1 129 ? 4.774 28.495 -12.528 1.00 64.56 129 ASN A O 1
ATOM 1037 N N . PRO A 1 130 ? 5.681 27.031 -13.934 1.00 52.03 130 PRO A N 1
ATOM 1038 C CA . PRO A 1 130 ? 6.976 27.679 -13.853 1.00 52.03 130 PRO A CA 1
ATOM 1039 C C . PRO A 1 130 ? 6.923 28.943 -14.726 1.00 52.03 130 PRO A C 1
ATOM 1041 O O . PRO A 1 130 ? 6.575 28.894 -15.905 1.00 52.03 130 PRO A O 1
ATOM 1044 N N . LEU A 1 131 ? 7.248 30.106 -14.155 1.00 51.72 131 LEU A N 1
ATOM 1045 C CA . LEU A 1 131 ? 7.409 31.374 -14.876 1.00 51.72 131 LEU A CA 1
ATOM 1046 C C . LEU A 1 131 ? 8.495 31.256 -15.965 1.00 51.72 131 LEU A C 1
ATOM 1048 O O . LEU A 1 131 ? 9.618 31.679 -15.722 1.00 51.72 131 LEU A O 1
ATOM 1052 N N . THR A 1 132 ? 8.205 30.687 -17.139 1.00 44.22 132 THR A N 1
ATOM 1053 C CA . THR A 1 132 ? 8.755 31.041 -18.465 1.00 44.22 132 THR A CA 1
ATOM 1054 C C . THR A 1 132 ? 8.290 30.075 -19.560 1.00 44.22 132 THR A C 1
ATOM 1056 O O . THR A 1 132 ? 8.494 28.872 -19.486 1.00 44.22 132 THR A O 1
ATOM 1059 N N . ASN A 1 133 ? 7.744 30.674 -20.623 1.00 41.38 133 ASN A N 1
ATOM 1060 C CA . ASN A 1 133 ? 7.711 30.217 -22.012 1.00 41.38 133 ASN A CA 1
ATOM 1061 C C . ASN A 1 133 ? 7.317 28.756 -22.265 1.00 41.38 133 ASN A C 1
ATOM 1063 O O . ASN A 1 133 ? 8.162 27.899 -22.525 1.00 41.38 133 ASN A O 1
ATOM 1067 N N . LYS A 1 134 ? 6.005 28.558 -22.437 1.00 41.06 134 LYS A N 1
ATOM 1068 C CA . LYS A 1 134 ? 5.493 27.689 -23.504 1.00 41.06 134 LYS A CA 1
ATOM 1069 C C . LYS A 1 134 ? 6.030 28.205 -24.845 1.00 41.06 134 LYS A C 1
ATOM 1071 O O . LYS A 1 134 ? 5.349 28.927 -25.564 1.00 41.06 134 LYS A O 1
ATOM 1076 N N . ASN A 1 135 ? 7.287 27.901 -25.150 1.00 35.69 135 ASN A N 1
ATOM 1077 C CA . ASN A 1 135 ? 7.681 27.774 -26.536 1.00 35.69 135 ASN A CA 1
ATOM 1078 C C . ASN A 1 135 ? 7.055 26.467 -26.993 1.00 35.69 135 ASN A C 1
ATOM 1080 O O . ASN A 1 135 ? 7.509 25.391 -26.605 1.00 35.69 135 ASN A O 1
ATOM 1084 N N . ASP A 1 136 ? 5.996 26.608 -27.783 1.00 42.56 136 ASP A N 1
ATOM 1085 C CA . ASP A 1 136 ? 5.560 25.609 -28.743 1.00 42.56 136 ASP A CA 1
ATOM 1086 C C . ASP A 1 136 ? 6.786 25.138 -29.536 1.00 42.56 136 ASP A C 1
ATOM 1088 O O . ASP A 1 136 ? 7.186 25.719 -30.543 1.00 42.56 136 ASP A O 1
ATOM 1092 N N . MET A 1 137 ? 7.418 24.080 -29.052 1.00 36.12 137 MET A N 1
ATOM 1093 C CA . MET A 1 137 ? 7.932 23.060 -29.936 1.00 36.12 137 MET A CA 1
ATOM 1094 C C . MET A 1 137 ? 6.872 21.981 -29.915 1.00 36.12 137 MET A C 1
ATOM 1096 O O . MET A 1 137 ? 6.891 21.078 -29.079 1.00 36.12 137 MET A O 1
ATOM 1100 N N . ASP A 1 138 ? 5.932 22.135 -30.845 1.00 37.22 138 ASP A N 1
ATOM 1101 C CA . ASP A 1 138 ? 5.221 21.033 -31.470 1.00 37.22 138 ASP A CA 1
ATOM 1102 C C . ASP A 1 138 ? 6.297 20.068 -31.983 1.00 37.22 138 ASP A C 1
ATOM 1104 O O . ASP A 1 138 ? 6.810 20.151 -33.103 1.00 37.22 138 ASP A O 1
ATOM 1108 N N . GLY A 1 139 ? 6.768 19.232 -31.061 1.00 33.12 139 GLY A N 1
ATOM 1109 C CA . GLY A 1 139 ? 7.626 18.112 -31.333 1.00 33.12 139 GLY A CA 1
ATOM 1110 C C . GLY A 1 139 ? 6.746 17.142 -32.071 1.00 33.12 139 GLY A C 1
ATOM 1111 O O . GLY A 1 139 ? 6.157 16.264 -31.447 1.00 33.12 139 GLY A O 1
ATOM 1112 N N . SER A 1 140 ? 6.637 17.362 -33.387 1.00 32.50 140 SER A N 1
ATOM 1113 C CA . SER A 1 140 ? 6.247 16.374 -34.376 1.00 32.50 140 SER A CA 1
ATOM 1114 C C . SER A 1 140 ? 6.530 15.016 -33.772 1.00 32.50 140 SER A C 1
ATOM 1116 O O . SER A 1 140 ? 7.701 14.689 -33.542 1.00 32.50 140 SER A O 1
ATOM 1118 N N . SER A 1 141 ? 5.467 14.268 -33.478 1.00 32.50 141 SER A N 1
ATOM 1119 C CA . SER A 1 141 ? 5.544 12.831 -33.296 1.00 32.50 141 SER A CA 1
ATOM 1120 C C . SER A 1 141 ? 6.138 12.296 -34.594 1.00 32.50 141 SER A C 1
ATOM 1122 O O . SER A 1 141 ? 5.443 11.919 -35.534 1.00 32.50 141 SER A O 1
ATOM 1124 N N . TYR A 1 142 ? 7.467 12.367 -34.691 1.00 33.56 142 TYR A N 1
ATOM 1125 C CA . TYR A 1 142 ? 8.262 11.602 -35.611 1.00 33.56 142 TYR A CA 1
ATOM 1126 C C . TYR A 1 142 ? 8.067 10.193 -35.095 1.00 33.56 142 TYR A C 1
ATOM 1128 O O . TYR A 1 142 ? 8.852 9.669 -34.306 1.00 33.56 142 TYR A O 1
ATOM 1136 N N . GLN A 1 143 ? 6.965 9.591 -35.528 1.00 35.97 143 GLN A N 1
ATOM 1137 C CA . GLN A 1 143 ? 6.878 8.166 -35.687 1.00 35.97 143 GLN A CA 1
ATOM 1138 C C . GLN A 1 143 ? 8.056 7.861 -36.606 1.00 35.97 143 GLN A C 1
ATOM 1140 O O . GLN A 1 143 ? 7.980 8.057 -37.818 1.00 35.97 143 GLN A O 1
ATOM 1145 N N . ALA A 1 144 ? 9.211 7.562 -36.007 1.00 44.38 144 ALA A N 1
ATOM 1146 C CA . ALA A 1 144 ? 10.369 7.090 -36.726 1.00 44.38 144 ALA A CA 1
ATOM 1147 C C . ALA A 1 144 ? 9.863 5.825 -37.396 1.00 44.38 144 ALA A C 1
ATOM 1149 O O . ALA A 1 144 ? 9.704 4.800 -36.734 1.00 44.38 144 ALA A O 1
ATOM 1150 N N . VAL A 1 145 ? 9.453 5.955 -38.660 1.00 48.03 145 VAL A N 1
ATOM 1151 C CA . VAL A 1 145 ? 8.947 4.849 -39.453 1.00 48.03 145 VAL A CA 1
ATOM 1152 C C . VAL A 1 145 ? 10.106 3.877 -39.464 1.00 48.03 145 VAL A C 1
ATOM 1154 O O . VAL A 1 145 ? 11.145 4.130 -40.082 1.00 48.03 145 VAL A O 1
ATOM 1157 N N . GLY A 1 146 ? 9.975 2.838 -38.641 1.00 55.59 146 GLY A N 1
ATOM 1158 C CA . GLY A 1 146 ? 10.965 1.794 -38.538 1.00 55.59 146 GLY A CA 1
ATOM 1159 C C . GLY A 1 146 ? 11.205 1.266 -39.942 1.00 55.59 146 GLY A C 1
ATOM 1160 O O . GLY A 1 146 ? 10.327 1.292 -40.808 1.00 55.59 146 GLY A O 1
ATOM 1161 N N . ARG A 1 147 ? 12.424 0.809 -40.211 1.00 66.25 147 ARG A N 1
ATOM 1162 C CA . ARG A 1 147 ? 12.695 0.124 -41.480 1.00 66.25 147 ARG A CA 1
ATOM 1163 C C . ARG A 1 147 ? 11.680 -1.014 -41.642 1.00 66.25 147 ARG A C 1
ATOM 1165 O O . ARG A 1 147 ? 11.296 -1.618 -40.644 1.00 66.25 147 ARG A O 1
ATOM 1172 N N . ALA A 1 148 ? 11.278 -1.329 -42.873 1.00 71.25 148 ALA A N 1
ATOM 1173 C CA . ALA A 1 148 ? 10.308 -2.398 -43.144 1.00 71.25 148 ALA A CA 1
ATOM 1174 C C . ALA A 1 148 ? 10.665 -3.715 -42.420 1.00 71.25 148 ALA A C 1
ATOM 1176 O O . ALA A 1 148 ? 9.812 -4.328 -41.788 1.00 71.25 148 ALA A O 1
ATOM 1177 N N . GLU A 1 149 ? 11.957 -4.050 -42.380 1.00 71.19 149 GLU A N 1
ATOM 1178 C CA . GLU A 1 149 ? 12.516 -5.196 -41.652 1.00 71.19 149 GLU A CA 1
ATOM 1179 C C . GLU A 1 149 ? 12.195 -5.190 -40.141 1.00 71.19 149 GLU A C 1
ATOM 1181 O O . GLU A 1 149 ? 11.885 -6.229 -39.568 1.00 71.19 149 GLU A O 1
ATOM 1186 N N . MET A 1 150 ? 12.200 -4.025 -39.485 1.00 70.56 150 MET A N 1
ATOM 1187 C CA . MET A 1 150 ? 11.847 -3.897 -38.064 1.00 70.56 150 MET A CA 1
ATOM 1188 C C . MET A 1 150 ? 10.358 -4.180 -37.834 1.00 70.56 150 MET A C 1
ATOM 1190 O O . MET A 1 150 ? 9.987 -4.810 -36.845 1.00 70.56 150 MET A O 1
ATOM 1194 N N . HIS A 1 151 ? 9.494 -3.742 -38.753 1.00 74.38 151 HIS A N 1
ATOM 1195 C CA . HIS A 1 151 ? 8.063 -4.032 -38.684 1.00 74.38 151 HIS A CA 1
ATOM 1196 C C . HIS A 1 151 ? 7.770 -5.519 -38.932 1.00 74.38 151 HIS A C 1
ATOM 1198 O O . HIS A 1 151 ? 6.911 -6.084 -38.258 1.00 74.38 151 HIS A O 1
ATOM 1204 N N . GLU A 1 152 ? 8.520 -6.174 -39.821 1.00 81.19 152 GLU A N 1
ATOM 1205 C CA . GLU A 1 152 ? 8.431 -7.622 -40.064 1.00 81.19 152 GLU A CA 1
ATOM 1206 C C . GLU A 1 152 ? 8.917 -8.445 -38.860 1.00 81.19 152 GLU A C 1
ATOM 1208 O O . GLU A 1 152 ? 8.239 -9.384 -38.432 1.00 81.19 152 GLU A O 1
ATOM 1213 N N . GLN A 1 153 ? 10.049 -8.065 -38.258 1.00 78.81 153 GLN A N 1
ATOM 1214 C CA . GLN A 1 153 ? 10.572 -8.691 -37.036 1.00 78.81 153 GLN A CA 1
ATOM 1215 C C . GLN A 1 153 ? 9.626 -8.496 -35.848 1.00 78.81 153 GLN A C 1
ATOM 1217 O O . GLN A 1 153 ? 9.381 -9.418 -35.069 1.00 78.81 153 GLN A O 1
ATOM 1222 N N . ARG A 1 154 ? 9.040 -7.303 -35.719 1.00 78.44 154 ARG A N 1
ATOM 1223 C CA . ARG A 1 154 ? 7.998 -7.035 -34.730 1.00 78.44 154 ARG A CA 1
ATOM 1224 C C . ARG A 1 154 ? 6.766 -7.898 -34.978 1.00 78.44 154 ARG A C 1
ATOM 1226 O O . ARG A 1 154 ? 6.321 -8.551 -34.048 1.00 78.44 154 ARG A O 1
ATOM 1233 N N . SER A 1 155 ? 6.257 -7.960 -36.206 1.00 82.19 155 SER A N 1
ATOM 1234 C CA . SER A 1 155 ? 5.069 -8.756 -36.535 1.00 82.19 155 SER A CA 1
ATOM 1235 C C . SER A 1 155 ? 5.277 -10.253 -36.275 1.00 82.19 155 SER A C 1
ATOM 1237 O O . SER A 1 155 ? 4.410 -10.911 -35.700 1.00 82.19 155 SER A O 1
ATOM 1239 N N . THR A 1 156 ? 6.449 -10.793 -36.620 1.00 85.12 156 THR A N 1
ATOM 1240 C CA . THR A 1 156 ? 6.798 -12.186 -36.305 1.00 85.12 156 THR A CA 1
ATOM 1241 C C . THR A 1 156 ? 6.893 -12.417 -34.801 1.00 85.12 156 THR A C 1
ATOM 1243 O O . THR A 1 156 ? 6.277 -13.357 -34.304 1.00 85.12 156 THR A O 1
ATOM 1246 N N . TRP A 1 157 ? 7.572 -11.545 -34.053 1.00 81.62 157 TRP A N 1
ATOM 1247 C CA . TRP A 1 157 ? 7.615 -11.626 -32.589 1.00 81.62 157 TRP A CA 1
ATOM 1248 C C . TRP A 1 157 ? 6.215 -11.544 -31.957 1.00 81.62 157 TRP A C 1
ATOM 1250 O O . TRP A 1 157 ? 5.862 -12.394 -31.140 1.00 81.62 157 TRP A O 1
ATOM 1260 N N . GLU A 1 158 ? 5.387 -10.587 -32.387 1.00 83.50 158 GLU A N 1
ATOM 1261 C CA . GLU A 1 158 ? 4.003 -10.412 -31.928 1.00 83.50 158 GLU A CA 1
ATOM 1262 C C . GLU A 1 158 ? 3.170 -11.671 -32.194 1.00 83.50 158 GLU A C 1
ATOM 1264 O O . GLU A 1 158 ? 2.406 -12.098 -31.330 1.00 83.50 158 GLU A O 1
ATOM 1269 N N . SER A 1 159 ? 3.371 -12.325 -33.343 1.00 86.31 159 SER A N 1
ATOM 1270 C CA . SER A 1 159 ? 2.679 -13.573 -33.678 1.00 86.31 159 SER A CA 1
ATOM 1271 C C . SER A 1 159 ? 3.045 -14.748 -32.764 1.00 86.31 159 SER A C 1
ATOM 1273 O O . SER A 1 159 ? 2.216 -15.635 -32.571 1.00 86.31 159 SER A O 1
ATOM 1275 N N . TYR A 1 160 ? 4.250 -14.756 -32.184 1.00 82.44 160 TYR A N 1
ATOM 1276 C CA . TYR A 1 160 ? 4.670 -15.778 -31.222 1.00 82.44 160 TYR A CA 1
ATOM 1277 C C . TYR A 1 160 ? 4.225 -15.455 -29.796 1.00 82.44 160 TYR A C 1
ATOM 1279 O O . TYR A 1 160 ? 3.845 -16.359 -29.058 1.00 82.44 160 TYR A O 1
ATOM 1287 N N . VAL A 1 161 ? 4.288 -14.183 -29.397 1.00 82.12 161 VAL A N 1
ATOM 1288 C CA . VAL A 1 161 ? 4.056 -13.760 -28.006 1.00 82.12 161 VAL A CA 1
ATOM 1289 C C . VAL A 1 161 ? 2.575 -13.556 -27.706 1.00 82.12 161 VAL A C 1
ATOM 1291 O O . VAL A 1 161 ? 2.111 -13.934 -26.633 1.00 82.12 161 VAL A O 1
ATOM 1294 N N . PHE A 1 162 ? 1.821 -12.979 -28.644 1.00 83.00 162 PHE A N 1
ATOM 1295 C CA . PHE A 1 162 ? 0.412 -12.637 -28.436 1.00 83.00 162 PHE A CA 1
ATOM 1296 C C . PHE A 1 162 ? -0.563 -13.677 -28.973 1.00 83.00 162 PHE A C 1
ATOM 1298 O O . PHE A 1 162 ? -1.768 -13.541 -28.767 1.00 83.00 162 PHE A O 1
ATOM 1305 N N . LYS A 1 163 ? -0.073 -14.732 -29.630 1.00 83.69 163 LYS A N 1
ATOM 1306 C CA . LYS A 1 163 ? -0.901 -15.885 -29.964 1.00 83.69 163 LYS A CA 1
ATOM 1307 C C . LYS A 1 163 ? -0.873 -16.862 -28.785 1.00 83.69 163 LYS A C 1
ATOM 1309 O O . LYS A 1 163 ? 0.144 -17.529 -28.595 1.00 83.69 163 LYS A O 1
ATOM 1314 N N . PRO A 1 164 ? -1.953 -16.967 -27.992 1.00 78.12 164 PRO A N 1
ATOM 1315 C CA . PRO A 1 164 ? -1.992 -17.912 -26.887 1.00 78.12 164 PRO A CA 1
ATOM 1316 C C . PRO A 1 164 ? -1.809 -19.330 -27.431 1.00 78.12 164 PRO A C 1
ATOM 1318 O O . PRO A 1 164 ? -2.537 -19.771 -28.322 1.00 78.12 164 PRO A O 1
ATOM 1321 N N . PHE A 1 165 ? -0.803 -20.035 -26.919 1.00 78.25 165 PHE A N 1
ATOM 1322 C CA . PHE A 1 165 ? -0.618 -21.445 -27.222 1.00 78.25 165 PHE A CA 1
ATOM 1323 C C . PHE A 1 165 ? -1.591 -22.242 -26.356 1.00 78.25 165 PHE A C 1
ATOM 1325 O O . PHE A 1 165 ? -1.387 -22.376 -25.146 1.00 78.25 165 PHE A O 1
ATOM 1332 N N . GLU A 1 166 ? -2.677 -22.714 -26.970 1.00 81.38 166 GLU A N 1
ATOM 1333 C CA . GLU A 1 166 ? -3.684 -23.529 -26.294 1.00 81.38 166 GLU A CA 1
ATOM 1334 C C . GLU A 1 166 ? -3.011 -24.758 -25.681 1.00 81.38 166 GLU A C 1
ATOM 1336 O O . GLU A 1 166 ? -2.541 -25.663 -26.370 1.00 81.38 166 GLU A O 1
ATOM 1341 N N . THR A 1 167 ? -2.910 -24.741 -24.357 1.00 84.75 167 THR A N 1
ATOM 1342 C CA . THR A 1 167 ? -2.266 -25.779 -23.564 1.00 84.75 167 THR A CA 1
ATOM 1343 C C . THR A 1 167 ? -3.297 -26.414 -22.662 1.00 84.75 167 THR A C 1
ATOM 1345 O O . THR A 1 167 ? -4.102 -25.731 -22.029 1.00 84.75 167 THR A O 1
ATOM 1348 N N . ASP A 1 168 ? -3.264 -27.741 -22.596 1.00 90.00 168 ASP A N 1
ATOM 1349 C CA . ASP A 1 168 ? -4.104 -28.498 -21.681 1.00 90.00 168 ASP A CA 1
ATOM 1350 C C . ASP A 1 168 ? -3.553 -28.352 -20.255 1.00 90.00 168 ASP A C 1
ATOM 1352 O O . ASP A 1 168 ? -2.698 -29.115 -19.795 1.00 90.00 168 ASP A O 1
ATOM 1356 N N . THR A 1 169 ? -4.025 -27.316 -19.561 1.00 89.81 169 THR A N 1
ATOM 1357 C CA . THR A 1 169 ? -3.643 -27.012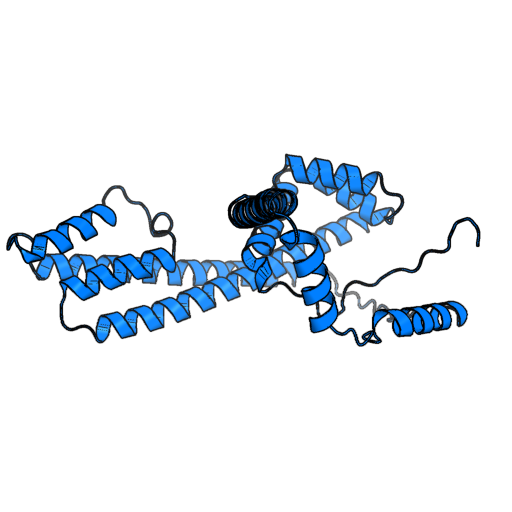 -18.177 1.00 89.81 169 THR A CA 1
ATOM 1358 C C . THR A 1 169 ? -3.977 -28.162 -17.230 1.00 89.81 169 THR A C 1
ATOM 1360 O O . THR A 1 169 ? -3.247 -28.388 -16.265 1.00 89.81 169 THR A O 1
ATOM 1363 N N . VAL A 1 170 ? -5.029 -28.935 -17.518 1.00 92.50 170 VAL A N 1
ATOM 1364 C CA . VAL A 1 170 ? -5.448 -30.083 -16.706 1.00 92.50 170 VAL A CA 1
ATOM 1365 C C . VAL A 1 170 ? -4.456 -31.230 -16.867 1.00 92.50 170 VAL A C 1
ATOM 1367 O O . VAL A 1 170 ? -4.015 -31.799 -15.865 1.00 92.50 170 VAL A O 1
ATOM 1370 N N . ALA A 1 171 ? -4.049 -31.542 -18.100 1.00 91.81 171 ALA A N 1
ATOM 1371 C CA . ALA A 1 171 ? -3.038 -32.564 -18.354 1.00 91.81 171 ALA A CA 1
ATOM 1372 C C . ALA A 1 171 ? -1.673 -32.185 -17.760 1.00 91.81 171 ALA A C 1
ATOM 1374 O O . ALA A 1 171 ? -1.027 -33.033 -17.140 1.00 91.81 171 ALA A O 1
ATOM 1375 N N . ILE A 1 172 ? -1.256 -30.919 -17.892 1.00 91.50 172 ILE A N 1
ATOM 1376 C CA . ILE A 1 172 ? 0.008 -30.422 -17.325 1.00 91.50 172 ILE A CA 1
ATOM 1377 C C . ILE A 1 172 ? -0.012 -30.524 -15.798 1.00 91.50 172 ILE A C 1
ATOM 1379 O O . ILE A 1 172 ? 0.907 -31.102 -15.220 1.00 91.50 172 ILE A O 1
ATOM 1383 N N . ASN A 1 173 ? -1.065 -30.028 -15.144 1.00 90.06 173 ASN A N 1
ATOM 1384 C CA . ASN A 1 173 ? -1.181 -30.103 -13.688 1.00 90.06 173 ASN A CA 1
ATOM 1385 C C . ASN A 1 173 ? -1.229 -31.557 -13.207 1.00 90.06 173 ASN A C 1
ATOM 1387 O O . ASN A 1 173 ? -0.487 -31.915 -12.302 1.00 90.06 173 ASN A O 1
ATOM 1391 N N . SER A 1 174 ? -2.002 -32.427 -13.869 1.00 92.38 174 SER A N 1
ATOM 1392 C CA . SER A 1 174 ? -2.044 -33.854 -13.526 1.00 92.38 174 SER A CA 1
ATOM 1393 C C . SER A 1 174 ? -0.678 -34.530 -13.669 1.00 92.38 174 SER A C 1
ATOM 1395 O O . SER A 1 174 ? -0.321 -35.380 -12.853 1.00 92.38 174 SER A O 1
ATOM 1397 N N . TYR A 1 175 ? 0.090 -34.169 -14.698 1.00 91.56 175 TYR A N 1
ATOM 1398 C CA . TYR A 1 175 ? 1.442 -34.678 -14.896 1.00 91.56 175 TYR A CA 1
ATOM 1399 C C . TYR A 1 175 ? 2.396 -34.202 -13.795 1.00 91.56 175 TYR A C 1
ATOM 1401 O O . TYR A 1 175 ? 3.112 -35.025 -13.225 1.00 91.56 175 TYR A O 1
ATOM 1409 N N . LEU A 1 176 ? 2.390 -32.905 -13.471 1.00 88.81 176 LEU A N 1
ATOM 1410 C CA . LEU A 1 176 ? 3.243 -32.334 -12.427 1.00 88.81 176 LEU A CA 1
ATOM 1411 C C . LEU A 1 176 ? 2.875 -32.873 -11.041 1.00 88.81 176 LEU A C 1
ATOM 1413 O O . LEU A 1 176 ? 3.769 -33.260 -10.292 1.00 88.81 176 LEU A O 1
ATOM 1417 N N . ASP A 1 177 ? 1.584 -32.979 -10.726 1.00 87.81 177 ASP A N 1
ATOM 1418 C CA . ASP A 1 177 ? 1.117 -33.567 -9.471 1.00 87.81 177 ASP A CA 1
ATOM 1419 C C . ASP A 1 177 ? 1.603 -35.007 -9.357 1.00 87.81 177 ASP A C 1
ATOM 1421 O O . ASP A 1 177 ? 2.288 -35.341 -8.397 1.00 87.81 177 ASP A O 1
ATOM 1425 N N . LYS A 1 178 ? 1.391 -35.839 -10.387 1.00 89.38 178 LYS A N 1
ATOM 1426 C CA . LYS A 1 178 ? 1.958 -37.194 -10.410 1.00 89.38 178 LYS A CA 1
ATOM 1427 C C . LYS A 1 178 ? 3.471 -37.162 -10.209 1.00 89.38 178 LYS A C 1
ATOM 1429 O O . LYS A 1 178 ? 3.969 -37.900 -9.369 1.00 89.38 178 LYS A O 1
ATOM 1434 N N . LEU A 1 179 ? 4.213 -36.321 -10.924 1.00 88.56 179 LEU A N 1
ATOM 1435 C CA . LEU A 1 179 ? 5.674 -36.281 -10.833 1.00 88.56 179 LEU A CA 1
ATOM 1436 C C . LEU A 1 179 ? 6.168 -35.979 -9.409 1.00 88.56 179 LEU A C 1
ATOM 1438 O O . LEU A 1 179 ? 7.118 -36.611 -8.946 1.00 88.56 179 LEU A O 1
ATOM 1442 N N . PHE A 1 180 ? 5.514 -35.047 -8.712 1.00 85.31 180 PHE A N 1
ATOM 1443 C CA . PHE A 1 180 ? 5.959 -34.570 -7.403 1.00 85.31 180 PHE A CA 1
ATOM 1444 C C . PHE A 1 180 ? 5.246 -35.217 -6.203 1.00 85.31 180 PHE A C 1
ATOM 1446 O O . PHE A 1 180 ? 5.736 -35.076 -5.085 1.00 85.31 180 PHE A O 1
ATOM 1453 N N . THR A 1 181 ? 4.151 -35.963 -6.402 1.00 84.19 181 THR A N 1
ATOM 1454 C CA . THR A 1 181 ? 3.429 -36.687 -5.331 1.00 84.19 181 THR A CA 1
ATOM 1455 C C . THR A 1 181 ? 3.424 -38.210 -5.495 1.00 84.19 181 THR A C 1
ATOM 1457 O O . THR A 1 181 ? 2.817 -38.901 -4.684 1.00 84.19 181 THR A O 1
ATOM 1460 N N . SER A 1 182 ? 4.087 -38.775 -6.514 1.00 81.06 182 SER A N 1
ATOM 1461 C CA . SER A 1 182 ? 4.168 -40.244 -6.691 1.00 81.06 182 SER A CA 1
ATOM 1462 C C . SER A 1 182 ? 4.992 -40.962 -5.618 1.00 81.06 182 SER A C 1
ATOM 1464 O O . SER A 1 182 ? 4.949 -42.186 -5.532 1.00 81.06 182 SER A O 1
ATOM 1466 N N . SER A 1 183 ? 5.787 -40.232 -4.837 1.00 81.19 183 SER A N 1
ATOM 1467 C CA . SER A 1 183 ? 6.695 -40.794 -3.843 1.00 81.19 183 SER A CA 1
ATOM 1468 C C . SER A 1 183 ? 6.719 -39.915 -2.603 1.00 81.19 183 SER A C 1
ATOM 1470 O O . SER A 1 183 ? 6.875 -38.698 -2.711 1.00 81.19 183 SER A O 1
ATOM 1472 N N . GLU A 1 184 ? 6.644 -40.542 -1.430 1.00 74.81 184 GLU A N 1
ATOM 1473 C CA . GLU A 1 184 ? 6.736 -39.871 -0.127 1.00 74.81 184 GLU A CA 1
ATOM 1474 C C . GLU A 1 184 ? 8.040 -39.053 -0.001 1.00 74.81 184 GLU A C 1
ATOM 1476 O O . GLU A 1 184 ? 8.057 -37.972 0.582 1.00 74.81 184 GLU A O 1
ATOM 1481 N N . TYR A 1 185 ? 9.115 -39.494 -0.671 1.00 78.94 185 TYR A N 1
ATOM 1482 C CA . TYR A 1 185 ? 10.403 -38.791 -0.728 1.00 78.94 185 TYR A CA 1
ATOM 1483 C C . TYR A 1 185 ? 10.381 -37.472 -1.526 1.00 78.94 185 TYR A C 1
ATOM 1485 O O . TYR A 1 185 ? 11.243 -36.624 -1.308 1.00 78.94 185 TYR A O 1
ATOM 1493 N N . MET A 1 186 ? 9.444 -37.297 -2.464 1.00 81.44 186 MET A N 1
ATOM 1494 C CA . MET A 1 186 ? 9.309 -36.085 -3.298 1.00 81.44 186 MET A CA 1
ATOM 1495 C C . MET A 1 186 ? 8.271 -35.109 -2.732 1.00 81.44 186 MET A C 1
ATOM 1497 O O . MET A 1 186 ? 8.375 -33.898 -2.940 1.00 81.44 186 MET A O 1
ATOM 1501 N N . GLU A 1 187 ? 7.312 -35.623 -1.963 1.00 84.38 187 GLU A N 1
ATOM 1502 C CA . GLU A 1 187 ? 6.240 -34.825 -1.376 1.00 84.38 187 GLU A CA 1
ATOM 1503 C C . GLU A 1 187 ? 6.751 -33.881 -0.272 1.00 84.38 187 GLU A C 1
ATOM 1505 O O . GLU A 1 187 ? 6.349 -32.716 -0.212 1.00 84.38 187 GLU A O 1
ATOM 1510 N N . GLU A 1 188 ? 7.676 -34.343 0.575 1.00 87.06 188 GLU A N 1
ATOM 1511 C CA . GLU A 1 188 ? 8.285 -33.525 1.636 1.00 87.06 188 GLU A CA 1
ATOM 1512 C C . GLU A 1 188 ? 9.069 -32.310 1.087 1.00 87.06 188 GLU A C 1
ATOM 1514 O O . GLU A 1 188 ? 8.761 -31.176 1.470 1.00 87.06 188 GLU A O 1
ATOM 1519 N N . PRO A 1 189 ? 10.009 -32.461 0.128 1.00 88.88 189 PRO A N 1
ATOM 1520 C CA . PRO A 1 189 ? 10.665 -31.322 -0.518 1.00 88.88 189 PRO A CA 1
ATOM 1521 C C . PRO A 1 189 ? 9.691 -30.330 -1.164 1.00 88.88 189 PRO A C 1
ATOM 1523 O O . PRO A 1 189 ? 9.898 -29.118 -1.073 1.00 88.88 189 PRO A O 1
ATOM 1526 N N . LEU A 1 190 ? 8.609 -30.819 -1.781 1.00 88.56 190 LEU A N 1
ATOM 1527 C CA . LEU A 1 190 ? 7.583 -29.963 -2.379 1.00 88.56 190 LEU A CA 1
ATOM 1528 C C . LEU A 1 190 ? 6.859 -29.123 -1.318 1.00 88.56 190 LEU A C 1
ATOM 1530 O O . LEU A 1 190 ? 6.628 -27.929 -1.527 1.00 88.56 190 LEU A O 1
ATOM 1534 N N . LYS A 1 191 ? 6.525 -29.715 -0.165 1.00 89.75 191 LYS A N 1
ATOM 1535 C CA . LYS A 1 191 ? 5.942 -28.987 0.975 1.00 89.75 191 LYS A CA 1
ATOM 1536 C C . LYS A 1 191 ? 6.897 -27.915 1.493 1.00 89.75 191 LYS A C 1
ATOM 1538 O O . LYS A 1 191 ? 6.467 -26.784 1.724 1.00 89.75 191 LYS A O 1
ATOM 1543 N N . VAL A 1 192 ? 8.184 -28.237 1.627 1.00 93.06 192 VAL A N 1
ATOM 1544 C CA . VAL A 1 192 ? 9.214 -27.273 2.047 1.00 93.06 192 VAL A CA 1
ATOM 1545 C C . VAL A 1 192 ? 9.325 -26.119 1.052 1.00 93.06 192 VAL A C 1
ATOM 1547 O O . VAL A 1 192 ? 9.324 -24.962 1.470 1.00 93.06 192 VAL A O 1
ATOM 1550 N N . LEU A 1 193 ? 9.351 -26.407 -0.253 1.00 92.62 193 LEU A N 1
ATOM 1551 C CA . LEU A 1 193 ? 9.399 -25.383 -1.297 1.00 92.62 193 LEU A CA 1
ATOM 1552 C C . LEU A 1 193 ? 8.172 -24.466 -1.239 1.00 92.62 193 LEU A C 1
ATOM 1554 O O . LEU A 1 193 ? 8.326 -23.249 -1.209 1.00 92.62 193 LEU A O 1
ATOM 1558 N N . ARG A 1 194 ? 6.961 -25.033 -1.155 1.00 93.31 194 ARG A N 1
ATOM 1559 C CA . ARG A 1 194 ? 5.714 -24.257 -1.032 1.00 93.31 194 ARG A CA 1
ATOM 1560 C C . ARG A 1 194 ? 5.729 -23.359 0.201 1.00 93.31 194 ARG A C 1
ATOM 1562 O O . ARG A 1 194 ? 5.433 -22.175 0.094 1.00 93.31 194 ARG A O 1
ATOM 1569 N N . LYS A 1 195 ? 6.156 -23.889 1.350 1.00 95.62 195 LYS A N 1
ATOM 1570 C CA . LYS A 1 195 ? 6.295 -23.105 2.584 1.00 95.62 195 LYS A CA 1
ATOM 1571 C C . LYS A 1 195 ? 7.353 -22.005 2.454 1.00 95.62 195 LYS A C 1
ATOM 1573 O O . LYS A 1 195 ? 7.168 -20.915 2.991 1.00 95.62 195 LYS A O 1
ATOM 1578 N N . SER A 1 196 ? 8.450 -22.267 1.743 1.00 95.69 196 SER A N 1
ATOM 1579 C CA . SER A 1 196 ? 9.479 -21.265 1.451 1.00 95.69 196 SER A CA 1
ATOM 1580 C C . SER A 1 196 ? 8.934 -20.140 0.572 1.00 95.69 196 SER A C 1
ATOM 1582 O O . SER A 1 196 ? 9.216 -18.978 0.852 1.00 95.69 196 SER A O 1
ATOM 1584 N N . ILE A 1 197 ? 8.140 -20.469 -0.452 1.00 94.75 197 ILE A N 1
ATOM 1585 C CA . ILE A 1 197 ? 7.475 -19.487 -1.320 1.00 94.75 197 ILE A CA 1
ATOM 1586 C C . ILE A 1 197 ? 6.485 -18.653 -0.505 1.00 94.75 197 ILE A C 1
ATOM 1588 O O . ILE A 1 197 ? 6.573 -17.434 -0.519 1.00 94.75 197 ILE A O 1
ATOM 1592 N N . GLU A 1 198 ? 5.631 -19.287 0.298 1.00 93.50 198 GLU A N 1
ATOM 1593 C CA . GLU A 1 198 ? 4.665 -18.579 1.148 1.00 93.50 198 GLU A CA 1
ATOM 1594 C C . GLU A 1 198 ? 5.363 -17.649 2.160 1.00 93.50 198 GLU A C 1
ATOM 1596 O O . GLU A 1 198 ? 4.930 -16.524 2.412 1.00 93.50 198 GLU A O 1
ATOM 1601 N N . THR A 1 199 ? 6.482 -18.096 2.737 1.00 91.88 199 THR A N 1
ATOM 1602 C CA . THR A 1 199 ? 7.290 -17.273 3.650 1.00 91.88 199 THR A CA 1
ATOM 1603 C C . THR A 1 199 ? 7.916 -16.090 2.911 1.00 91.88 199 THR A C 1
ATOM 1605 O O . THR A 1 199 ? 7.932 -14.975 3.436 1.00 91.88 199 THR A O 1
ATOM 1608 N N . PHE A 1 200 ? 8.401 -16.314 1.688 1.00 89.06 200 PHE A N 1
ATOM 1609 C CA . PHE A 1 200 ? 8.929 -15.260 0.831 1.00 89.06 200 PHE A CA 1
ATOM 1610 C C . PHE A 1 200 ? 7.846 -14.237 0.466 1.00 89.06 200 PHE A C 1
ATOM 1612 O O . PHE A 1 200 ? 8.070 -13.048 0.667 1.00 89.06 200 PHE A O 1
ATOM 1619 N N . GLU A 1 201 ? 6.659 -14.668 0.039 1.00 87.25 201 GLU A N 1
ATOM 1620 C CA . GLU A 1 201 ? 5.519 -13.793 -0.272 1.00 87.25 201 GLU A CA 1
ATOM 1621 C C . GLU A 1 201 ? 5.090 -12.958 0.939 1.00 87.25 201 GLU A C 1
ATOM 1623 O O . GLU A 1 201 ? 4.919 -11.742 0.844 1.00 87.25 201 GLU A O 1
ATOM 1628 N N . LYS A 1 202 ? 5.012 -13.573 2.124 1.00 84.94 202 LYS A N 1
ATOM 1629 C CA . LYS A 1 202 ? 4.747 -12.842 3.372 1.00 84.94 202 LYS A CA 1
ATOM 1630 C C . LYS A 1 202 ? 5.821 -11.793 3.653 1.00 84.94 202 LYS A C 1
ATOM 1632 O O . LYS A 1 202 ? 5.492 -10.678 4.057 1.00 84.94 202 LYS A O 1
ATOM 1637 N N . SER A 1 203 ? 7.093 -12.121 3.415 1.00 84.31 203 SER A N 1
ATOM 1638 C CA . SER A 1 203 ? 8.202 -11.171 3.577 1.00 84.31 203 SER A CA 1
ATOM 1639 C C . SER A 1 203 ? 8.168 -10.039 2.544 1.00 84.31 203 SER A C 1
ATOM 1641 O O . SER A 1 203 ? 8.503 -8.902 2.870 1.00 84.31 203 SER A O 1
ATOM 1643 N N . LEU A 1 204 ? 7.710 -10.339 1.326 1.00 81.94 204 LEU A N 1
ATOM 1644 C CA . LEU A 1 204 ? 7.583 -9.404 0.214 1.00 81.94 204 LEU A CA 1
ATOM 1645 C C . LEU A 1 204 ? 6.562 -8.304 0.537 1.00 81.94 204 LEU A C 1
ATOM 1647 O O . LEU A 1 204 ? 6.825 -7.139 0.251 1.00 81.94 204 LEU A O 1
ATOM 1651 N N . LEU A 1 205 ? 5.447 -8.676 1.176 1.00 75.12 205 LEU A N 1
ATOM 1652 C CA . LEU A 1 205 ? 4.356 -7.770 1.557 1.00 75.12 205 LEU A CA 1
ATOM 1653 C C . LEU A 1 205 ? 4.652 -6.929 2.808 1.00 75.12 205 LEU A C 1
ATOM 1655 O O . LEU A 1 205 ? 4.143 -5.820 2.945 1.00 75.12 205 LEU A O 1
ATOM 1659 N N . THR A 1 206 ? 5.447 -7.449 3.745 1.00 70.31 206 THR A N 1
ATOM 1660 C CA . THR A 1 206 ? 5.663 -6.807 5.057 1.00 70.31 206 THR A CA 1
ATOM 1661 C C . THR A 1 206 ? 6.922 -5.949 5.133 1.00 70.31 206 THR A C 1
ATOM 1663 O O . THR A 1 206 ? 7.009 -5.067 5.988 1.00 70.31 206 THR A O 1
ATOM 1666 N N . ARG A 1 207 ? 7.911 -6.175 4.261 1.00 68.25 207 ARG A N 1
ATOM 1667 C CA . ARG A 1 207 ? 9.209 -5.495 4.329 1.00 68.25 207 ARG A CA 1
ATOM 1668 C C . ARG A 1 207 ? 9.266 -4.275 3.409 1.00 68.25 207 ARG A C 1
ATOM 1670 O O . ARG A 1 207 ? 8.868 -4.347 2.252 1.00 68.25 207 ARG A O 1
ATOM 1677 N N . THR A 1 208 ? 9.857 -3.178 3.889 1.00 77.69 208 THR A N 1
ATOM 1678 C CA . THR A 1 208 ? 10.347 -2.106 3.009 1.00 77.69 208 THR A CA 1
ATOM 1679 C C . THR A 1 208 ? 11.490 -2.662 2.161 1.00 77.69 208 THR A C 1
ATOM 1681 O O . THR A 1 208 ? 12.570 -2.972 2.668 1.00 77.69 208 THR A O 1
ATOM 1684 N N . GLN A 1 209 ? 11.224 -2.878 0.876 1.00 80.25 209 GLN A N 1
ATOM 1685 C CA . GLN A 1 209 ? 12.172 -3.518 -0.038 1.00 80.25 209 GLN A CA 1
ATOM 1686 C C . GLN A 1 209 ? 13.243 -2.554 -0.527 1.00 80.25 209 GLN A C 1
ATOM 1688 O O . GLN A 1 209 ? 14.367 -2.969 -0.802 1.00 80.25 209 GLN A O 1
ATOM 1693 N N . PHE A 1 210 ? 12.883 -1.276 -0.608 1.00 89.62 210 PHE A N 1
ATOM 1694 C CA . PHE A 1 210 ? 13.743 -0.223 -1.112 1.00 89.62 210 PHE A CA 1
ATOM 1695 C C . PHE A 1 210 ? 14.162 0.702 0.028 1.00 89.62 210 PHE A C 1
ATOM 1697 O O . PHE A 1 210 ? 13.347 1.146 0.835 1.00 89.62 210 PHE A O 1
ATOM 1704 N N . ASP A 1 211 ? 15.453 0.985 0.080 1.00 89.88 211 ASP A N 1
ATOM 1705 C CA . ASP A 1 211 ? 16.109 1.930 0.973 1.00 89.88 211 ASP A CA 1
ATOM 1706 C C . ASP A 1 211 ? 17.264 2.609 0.219 1.00 89.88 211 ASP A C 1
ATOM 1708 O O . ASP A 1 211 ? 17.607 2.235 -0.905 1.00 89.88 211 ASP A O 1
ATOM 1712 N N . GLU A 1 212 ? 17.895 3.613 0.827 1.00 90.94 212 GLU A N 1
ATOM 1713 C CA . GLU A 1 212 ? 18.982 4.357 0.173 1.00 90.94 212 GLU A CA 1
ATOM 1714 C C . GLU A 1 212 ? 20.116 3.430 -0.310 1.00 90.94 212 GLU A C 1
ATOM 1716 O O . GLU A 1 212 ? 20.696 3.637 -1.377 1.00 90.94 212 GLU A O 1
ATOM 1721 N N . LYS A 1 213 ? 20.432 2.384 0.465 1.00 90.81 213 LYS A N 1
ATOM 1722 C CA . LYS A 1 213 ? 21.534 1.459 0.170 1.00 90.81 213 LYS A CA 1
ATOM 1723 C C . LYS A 1 213 ? 21.211 0.546 -1.007 1.00 90.81 213 LYS A C 1
ATOM 1725 O O . LYS A 1 213 ? 22.028 0.428 -1.920 1.00 90.81 213 LYS A O 1
ATOM 1730 N N . SER A 1 214 ? 20.039 -0.085 -0.994 1.00 91.12 214 SER A N 1
ATOM 1731 C CA . SER A 1 214 ? 19.570 -0.942 -2.085 1.00 91.12 214 SER A CA 1
ATOM 1732 C C . SER A 1 214 ? 19.417 -0.149 -3.376 1.00 91.12 214 SER A C 1
ATOM 1734 O O . SER A 1 214 ? 19.883 -0.614 -4.411 1.00 91.12 214 SER A O 1
ATOM 1736 N N . LEU A 1 215 ? 18.888 1.078 -3.327 1.00 92.12 215 LEU A N 1
ATOM 1737 C CA . LEU A 1 215 ? 18.771 1.921 -4.517 1.00 92.12 215 LEU A CA 1
ATOM 1738 C C . LEU A 1 215 ? 20.126 2.328 -5.090 1.00 92.12 215 LEU A C 1
ATOM 1740 O O . LEU A 1 215 ? 20.306 2.234 -6.300 1.00 92.12 215 LEU A O 1
ATOM 1744 N N . LYS A 1 216 ? 21.113 2.697 -4.263 1.00 91.94 216 LYS A N 1
ATOM 1745 C CA . LYS A 1 216 ? 22.479 2.954 -4.760 1.00 91.94 216 LYS A CA 1
ATOM 1746 C C . LYS A 1 216 ? 23.086 1.724 -5.428 1.00 91.94 216 LYS A C 1
ATOM 1748 O O . LYS A 1 216 ? 23.723 1.847 -6.472 1.00 91.94 216 LYS A O 1
ATOM 1753 N N . TRP A 1 217 ? 22.873 0.545 -4.847 1.00 92.00 217 TRP A N 1
ATOM 1754 C CA . TRP A 1 217 ? 23.345 -0.711 -5.424 1.00 92.00 217 TRP A CA 1
ATOM 1755 C C . TRP A 1 217 ? 22.658 -1.024 -6.762 1.00 92.00 217 TRP A C 1
ATOM 1757 O O . TRP A 1 217 ? 23.341 -1.328 -7.740 1.00 92.00 217 TRP A O 1
ATOM 1767 N N . ILE A 1 218 ? 21.332 -0.865 -6.836 1.00 91.12 218 ILE A N 1
ATOM 1768 C CA . ILE A 1 218 ? 20.539 -1.046 -8.061 1.00 91.12 218 ILE A CA 1
ATOM 1769 C C . ILE A 1 218 ? 20.995 -0.063 -9.142 1.00 91.12 218 ILE A C 1
ATOM 1771 O O . ILE A 1 218 ? 21.275 -0.482 -10.263 1.00 91.12 218 ILE A O 1
ATOM 1775 N N . ILE A 1 219 ? 21.131 1.223 -8.806 1.00 89.94 219 ILE A N 1
ATOM 1776 C CA . ILE A 1 219 ? 21.616 2.251 -9.734 1.00 89.94 219 ILE A CA 1
ATOM 1777 C C . ILE A 1 219 ? 23.011 1.884 -10.249 1.00 89.94 219 ILE A C 1
ATOM 1779 O O . ILE A 1 219 ? 23.242 1.940 -11.452 1.00 89.94 219 ILE A O 1
ATOM 1783 N N . GLY A 1 220 ? 23.924 1.442 -9.379 1.00 89.00 220 GLY A N 1
ATOM 1784 C CA . GLY A 1 220 ? 25.251 0.979 -9.791 1.00 89.00 220 GLY A CA 1
ATOM 1785 C C . GLY A 1 220 ? 25.201 -0.197 -10.775 1.00 89.00 220 GLY A C 1
ATOM 1786 O O . GLY A 1 220 ? 25.906 -0.183 -11.784 1.00 89.00 220 GLY A O 1
ATOM 1787 N N . GLY A 1 221 ? 24.329 -1.180 -10.530 1.00 87.50 221 GLY A N 1
ATOM 1788 C CA . GLY A 1 221 ? 24.116 -2.310 -11.442 1.00 87.50 221 GLY A CA 1
ATOM 1789 C C . GLY A 1 221 ? 23.548 -1.881 -12.798 1.00 87.50 221 GLY A C 1
ATOM 1790 O O . GLY A 1 221 ? 24.016 -2.325 -13.844 1.00 87.50 221 GLY A O 1
ATOM 1791 N N . ILE A 1 222 ? 22.589 -0.955 -12.782 1.00 87.94 222 ILE A N 1
ATOM 1792 C CA . ILE A 1 222 ? 21.974 -0.361 -13.972 1.00 87.94 222 ILE A CA 1
ATOM 1793 C C . ILE A 1 222 ? 23.024 0.408 -14.790 1.00 87.94 222 ILE A C 1
ATOM 1795 O O . ILE A 1 222 ? 23.153 0.174 -15.990 1.00 87.94 222 ILE A O 1
ATOM 1799 N N . LEU A 1 223 ? 23.841 1.253 -14.154 1.00 86.81 223 LEU A N 1
ATOM 1800 C CA . LEU A 1 223 ? 24.915 2.012 -14.810 1.00 86.81 223 LEU A CA 1
ATOM 1801 C C . LEU A 1 223 ? 25.990 1.115 -15.446 1.00 86.81 223 LEU A C 1
ATOM 1803 O O . LEU A 1 223 ? 26.607 1.519 -16.437 1.00 86.81 223 LEU A O 1
ATOM 1807 N N . GLY A 1 224 ? 26.205 -0.080 -14.884 1.00 81.12 224 GLY A N 1
ATOM 1808 C CA . GLY A 1 224 ? 27.103 -1.106 -15.419 1.00 81.12 224 GLY A CA 1
ATOM 1809 C C . GLY A 1 224 ? 26.544 -1.871 -16.623 1.00 81.12 224 GLY A C 1
ATOM 1810 O O . GLY A 1 224 ? 27.310 -2.508 -17.342 1.00 81.12 224 GLY A O 1
ATOM 1811 N N . SER A 1 225 ? 25.234 -1.799 -16.875 1.00 79.38 225 SER A N 1
ATOM 1812 C CA . SER A 1 225 ? 24.620 -2.375 -18.072 1.00 79.38 225 SER A CA 1
ATOM 1813 C C . SER A 1 225 ? 24.773 -1.435 -19.273 1.00 79.38 225 SER A C 1
ATOM 1815 O O . SER A 1 225 ? 24.608 -0.221 -19.153 1.00 79.38 225 SER A O 1
ATOM 1817 N N . ASP A 1 226 ? 25.040 -1.979 -20.464 1.00 64.44 226 ASP A N 1
ATOM 1818 C CA . ASP A 1 226 ? 25.193 -1.197 -21.707 1.00 64.44 226 ASP A CA 1
ATOM 1819 C C . ASP A 1 226 ? 23.828 -0.772 -22.308 1.00 64.44 226 ASP A C 1
ATOM 1821 O O . ASP A 1 226 ? 23.594 -0.747 -23.517 1.00 64.44 226 ASP A O 1
ATOM 1825 N N . GLY A 1 227 ? 22.850 -0.544 -21.428 1.00 67.81 227 GLY A N 1
ATOM 1826 C CA . GLY A 1 227 ? 21.415 -0.450 -21.700 1.00 67.81 227 GLY A CA 1
ATOM 1827 C C . GLY A 1 227 ? 20.883 0.960 -21.958 1.00 67.81 227 GLY A C 1
ATOM 1828 O O . GLY A 1 227 ? 19.741 1.120 -22.379 1.00 67.81 227 GLY A O 1
ATOM 1829 N N . ILE A 1 228 ? 21.672 1.984 -21.636 1.00 76.88 228 ILE A N 1
ATOM 1830 C CA . ILE A 1 228 ? 21.134 3.264 -21.165 1.00 76.88 228 ILE A CA 1
ATOM 1831 C C . ILE A 1 228 ? 21.745 4.414 -21.956 1.00 76.88 228 ILE A C 1
ATOM 1833 O O . ILE A 1 228 ? 22.954 4.456 -22.171 1.00 76.88 228 ILE A O 1
ATOM 1837 N N . THR A 1 229 ? 20.906 5.362 -22.373 1.00 79.00 229 THR A N 1
ATOM 1838 C CA . THR A 1 229 ? 21.362 6.587 -23.037 1.00 79.00 229 THR A CA 1
ATOM 1839 C C . THR A 1 229 ? 22.208 7.439 -22.093 1.00 79.00 229 THR A C 1
ATOM 1841 O O . THR A 1 229 ? 21.993 7.438 -20.881 1.00 79.00 229 THR A O 1
ATOM 1844 N N . ASP A 1 230 ? 23.142 8.216 -22.641 1.00 78.62 230 ASP A N 1
ATOM 1845 C CA . ASP A 1 230 ? 24.049 9.050 -21.839 1.00 78.62 230 ASP A CA 1
ATOM 1846 C C . ASP A 1 230 ? 23.288 10.008 -20.903 1.00 78.62 230 ASP A C 1
ATOM 1848 O O . ASP A 1 230 ? 23.584 10.091 -19.716 1.00 78.62 230 ASP A O 1
ATOM 1852 N N . ALA A 1 231 ? 22.187 10.597 -21.386 1.00 75.69 231 ALA A N 1
ATOM 1853 C CA . ALA A 1 231 ? 21.303 11.439 -20.578 1.00 75.69 231 ALA A CA 1
ATOM 1854 C C . ALA A 1 231 ? 20.704 10.709 -19.357 1.00 75.69 231 ALA A C 1
ATOM 1856 O O . ALA A 1 231 ? 20.707 11.241 -18.248 1.00 75.69 231 ALA A O 1
ATOM 1857 N N . LYS A 1 232 ? 20.225 9.469 -19.535 1.00 80.94 232 LYS A N 1
ATOM 1858 C CA . LYS A 1 232 ? 19.699 8.643 -18.434 1.00 80.94 232 LYS A CA 1
ATOM 1859 C C . LYS A 1 232 ? 20.818 8.220 -17.475 1.00 80.94 232 LYS A C 1
ATOM 1861 O O . LYS A 1 232 ? 20.584 8.109 -16.274 1.00 80.94 232 LYS A O 1
ATOM 1866 N N . ARG A 1 233 ? 22.037 8.020 -17.984 1.00 83.94 233 ARG A N 1
ATOM 1867 C CA . ARG A 1 233 ? 23.224 7.705 -17.179 1.00 83.94 233 ARG A CA 1
ATOM 1868 C C . ARG A 1 233 ? 23.601 8.866 -16.259 1.00 83.94 233 ARG A C 1
ATOM 1870 O O . ARG A 1 233 ? 23.834 8.644 -15.071 1.00 83.94 233 ARG A O 1
ATOM 1877 N N . THR A 1 234 ? 23.614 10.093 -16.783 1.00 84.25 234 THR A N 1
ATOM 1878 C CA . THR A 1 234 ? 23.858 11.303 -15.986 1.00 84.25 234 THR A CA 1
ATOM 1879 C C . THR A 1 234 ? 22.788 11.470 -14.910 1.00 84.25 234 THR A C 1
ATOM 1881 O O . THR A 1 234 ? 23.135 11.573 -13.738 1.00 84.25 234 THR A O 1
ATOM 1884 N N . ALA A 1 235 ? 21.504 11.363 -15.269 1.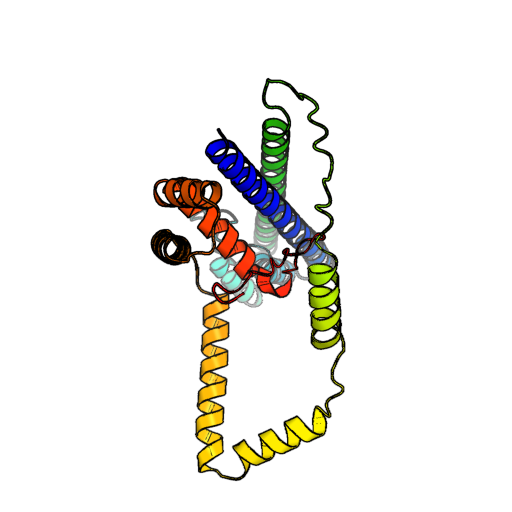00 82.69 235 ALA A N 1
ATOM 1885 C CA . ALA A 1 235 ? 20.402 11.498 -14.314 1.00 82.69 235 ALA A CA 1
ATOM 1886 C C . ALA A 1 235 ? 20.462 10.456 -13.179 1.00 82.69 235 ALA A C 1
ATOM 1888 O O . ALA A 1 235 ? 20.326 10.804 -12.009 1.00 82.69 235 ALA A O 1
ATOM 1889 N N . LEU A 1 236 ? 20.734 9.183 -13.492 1.00 85.94 236 LEU A N 1
ATOM 1890 C CA . LEU A 1 236 ? 20.913 8.134 -12.479 1.00 85.94 236 LEU A CA 1
ATOM 1891 C C . LEU A 1 236 ? 22.110 8.401 -11.557 1.00 85.94 236 LEU A C 1
ATOM 1893 O O . LEU A 1 236 ? 22.045 8.114 -10.362 1.00 85.94 236 LEU A O 1
ATOM 1897 N N . THR A 1 237 ? 23.190 8.963 -12.099 1.00 87.00 237 THR A N 1
ATOM 1898 C CA . THR A 1 237 ? 24.361 9.359 -11.307 1.00 87.00 237 THR A CA 1
ATOM 1899 C C . THR A 1 237 ? 24.010 10.509 -10.359 1.00 87.00 237 THR A C 1
ATOM 1901 O O . THR A 1 237 ? 24.358 10.461 -9.180 1.00 87.00 237 THR A O 1
ATOM 1904 N N . ASP A 1 238 ? 23.252 11.498 -10.835 1.00 85.94 238 ASP A N 1
ATOM 1905 C CA . ASP A 1 238 ? 22.772 12.619 -10.022 1.00 85.94 238 ASP A CA 1
ATOM 1906 C C . ASP A 1 238 ? 21.811 12.142 -8.916 1.00 85.94 238 ASP A C 1
ATOM 1908 O O . ASP A 1 238 ? 21.936 12.555 -7.759 1.00 85.94 238 ASP A O 1
ATOM 1912 N N . PHE A 1 239 ? 20.918 11.191 -9.219 1.00 85.69 239 PHE A N 1
ATOM 1913 C CA . PHE A 1 239 ? 20.050 10.555 -8.222 1.00 85.69 239 PHE A CA 1
ATOM 1914 C C . PHE A 1 239 ? 20.844 9.806 -7.154 1.00 85.69 239 PHE A C 1
ATOM 1916 O O . PHE A 1 239 ? 20.565 9.972 -5.971 1.00 85.69 239 PHE A O 1
ATOM 1923 N N . ALA A 1 240 ? 21.871 9.040 -7.535 1.00 86.81 240 ALA A N 1
ATOM 1924 C CA . ALA A 1 240 ? 22.716 8.320 -6.579 1.00 86.81 240 ALA A CA 1
ATOM 1925 C C . ALA A 1 240 ? 23.439 9.254 -5.588 1.00 86.81 240 ALA A C 1
ATOM 1927 O O . ALA A 1 240 ? 23.747 8.842 -4.463 1.00 86.81 240 ALA A O 1
ATOM 1928 N N . ASN A 1 241 ? 23.686 10.504 -5.987 1.00 88.00 241 ASN A N 1
ATOM 1929 C CA . ASN A 1 241 ? 24.353 11.516 -5.171 1.00 88.00 241 ASN A CA 1
ATOM 1930 C C . ASN A 1 241 ? 23.390 12.307 -4.266 1.00 88.00 241 ASN A C 1
ATOM 1932 O O . ASN A 1 241 ? 23.835 12.897 -3.280 1.00 88.00 241 ASN A O 1
ATOM 1936 N N . SER A 1 242 ? 22.082 12.304 -4.548 1.00 89.19 242 SER A N 1
ATOM 1937 C CA . SER A 1 242 ? 21.078 13.029 -3.762 1.00 89.19 242 SER A CA 1
ATOM 1938 C C . SER A 1 242 ? 20.325 12.107 -2.804 1.00 89.19 242 SER A C 1
ATOM 1940 O O . SER A 1 242 ? 19.424 11.363 -3.192 1.00 89.19 242 SER A O 1
ATOM 1942 N N . LYS A 1 243 ? 20.652 12.197 -1.509 1.00 88.81 243 LYS A N 1
ATOM 1943 C CA . LYS A 1 243 ? 19.992 11.398 -0.464 1.00 88.81 243 LYS A CA 1
ATOM 1944 C C . LYS A 1 243 ? 18.479 11.627 -0.413 1.00 88.81 243 LYS A C 1
ATOM 1946 O O . LYS A 1 243 ? 17.729 10.666 -0.278 1.00 88.81 243 LYS A O 1
ATOM 1951 N N . THR A 1 244 ? 18.038 12.878 -0.540 1.00 86.75 244 THR A N 1
ATOM 1952 C CA . THR A 1 244 ? 16.612 13.226 -0.512 1.00 86.75 244 THR A CA 1
ATOM 1953 C C . THR A 1 244 ? 15.868 12.549 -1.657 1.00 86.75 244 THR A C 1
ATOM 1955 O O . THR A 1 244 ? 14.852 11.908 -1.426 1.00 86.75 244 THR A O 1
ATOM 1958 N N . VAL A 1 245 ? 16.411 12.601 -2.878 1.00 84.06 245 VAL A N 1
ATOM 1959 C CA . VAL A 1 245 ? 15.776 11.971 -4.046 1.00 84.06 245 VAL A CA 1
ATOM 1960 C C . VAL A 1 245 ? 15.729 10.450 -3.901 1.00 84.06 245 VAL A C 1
ATOM 1962 O O . VAL A 1 245 ? 14.713 9.844 -4.225 1.00 84.06 245 VAL A O 1
ATOM 1965 N N . LEU A 1 246 ? 16.781 9.822 -3.368 1.00 88.56 246 LEU A N 1
ATOM 1966 C CA . LEU A 1 246 ? 16.775 8.380 -3.100 1.00 88.56 246 LEU A CA 1
ATOM 1967 C C . LEU A 1 246 ? 15.730 7.980 -2.062 1.00 88.56 246 LEU A C 1
ATOM 1969 O O . LEU A 1 246 ? 15.106 6.934 -2.210 1.00 88.56 246 LEU A O 1
ATOM 1973 N N . GLN A 1 247 ? 15.539 8.792 -1.024 1.00 88.94 247 GLN A N 1
ATOM 1974 C CA . GLN A 1 247 ? 14.522 8.529 -0.014 1.00 88.94 247 GLN A CA 1
ATOM 1975 C C . GLN A 1 247 ? 13.116 8.639 -0.612 1.00 88.94 247 GLN A C 1
ATOM 1977 O O . GLN A 1 247 ? 12.326 7.711 -0.476 1.00 88.94 247 GLN A O 1
ATOM 1982 N N . GLU A 1 248 ? 12.844 9.701 -1.370 1.00 86.06 248 GLU A N 1
ATOM 1983 C CA . GLU A 1 248 ? 11.562 9.870 -2.060 1.00 86.06 248 GLU A CA 1
ATOM 1984 C C . GLU A 1 248 ? 11.292 8.733 -3.056 1.00 86.06 248 GLU A C 1
ATOM 1986 O O . GLU A 1 248 ? 10.186 8.193 -3.103 1.00 86.06 248 GLU A O 1
ATOM 1991 N N . LEU A 1 249 ? 12.311 8.321 -3.818 1.00 87.12 249 LEU A N 1
ATOM 1992 C CA . LEU A 1 249 ? 12.216 7.206 -4.757 1.00 87.12 249 LEU A CA 1
ATOM 1993 C C . LEU A 1 249 ? 11.950 5.881 -4.029 1.00 87.12 249 LEU A C 1
ATOM 1995 O O . LEU A 1 249 ? 11.109 5.100 -4.472 1.00 87.12 249 LEU A O 1
ATOM 1999 N N . ALA A 1 250 ? 12.628 5.636 -2.904 1.00 89.56 250 ALA A N 1
ATOM 2000 C CA . ALA A 1 250 ? 12.384 4.463 -2.071 1.00 89.56 250 ALA A CA 1
ATOM 2001 C C . ALA A 1 250 ? 10.943 4.448 -1.562 1.00 89.56 250 ALA A C 1
ATOM 2003 O O . ALA A 1 250 ? 10.282 3.413 -1.631 1.00 89.56 250 ALA A O 1
ATOM 2004 N N . ASP A 1 251 ? 10.434 5.591 -1.106 1.00 85.88 251 ASP A N 1
ATOM 2005 C CA . ASP A 1 251 ? 9.070 5.711 -0.603 1.00 85.88 251 ASP A CA 1
ATOM 2006 C C . ASP A 1 251 ? 8.039 5.421 -1.699 1.00 85.88 251 ASP A C 1
ATOM 2008 O O . ASP A 1 251 ? 7.124 4.631 -1.469 1.00 85.88 251 ASP A O 1
ATOM 2012 N N . VAL A 1 252 ? 8.214 5.965 -2.911 1.00 85.62 252 VAL A N 1
ATOM 2013 C CA . VAL A 1 252 ? 7.331 5.668 -4.058 1.00 85.62 252 VAL A CA 1
ATOM 2014 C C . VAL A 1 252 ? 7.382 4.195 -4.442 1.00 85.62 252 VAL A C 1
ATOM 2016 O O . VAL A 1 252 ? 6.341 3.576 -4.657 1.00 85.62 252 VAL A O 1
ATOM 2019 N N . LEU A 1 253 ? 8.578 3.617 -4.548 1.00 86.50 253 LEU A N 1
ATOM 2020 C CA . LEU A 1 253 ? 8.728 2.220 -4.949 1.00 86.50 253 LEU A CA 1
ATOM 2021 C C . LEU A 1 253 ? 8.140 1.275 -3.901 1.00 86.50 253 LEU A C 1
ATOM 2023 O O . LEU A 1 253 ? 7.441 0.331 -4.258 1.00 86.50 253 LEU A O 1
ATOM 2027 N N . ASN A 1 254 ? 8.345 1.560 -2.615 1.00 87.19 254 ASN A N 1
ATOM 2028 C CA . ASN A 1 254 ? 7.717 0.810 -1.532 1.00 87.19 254 ASN A CA 1
ATOM 2029 C C . ASN A 1 254 ? 6.191 0.987 -1.530 1.00 87.19 254 ASN A C 1
ATOM 2031 O O . ASN A 1 254 ? 5.475 0.025 -1.272 1.00 87.19 254 ASN A O 1
ATOM 2035 N N . MET A 1 255 ? 5.681 2.185 -1.833 1.00 81.06 255 MET A N 1
ATOM 2036 C CA . MET A 1 255 ? 4.243 2.438 -1.971 1.00 81.06 255 MET A CA 1
ATOM 2037 C C . MET A 1 255 ? 3.639 1.596 -3.099 1.00 81.06 255 MET A C 1
ATOM 2039 O O . MET A 1 255 ? 2.668 0.880 -2.874 1.00 81.06 255 MET A O 1
ATOM 2043 N N . ARG A 1 256 ? 4.270 1.593 -4.280 1.00 81.19 256 ARG A N 1
ATOM 2044 C CA . ARG A 1 256 ? 3.867 0.736 -5.404 1.00 81.19 256 ARG A CA 1
ATOM 2045 C C . ARG A 1 256 ? 3.958 -0.750 -5.065 1.00 81.19 256 ARG A C 1
ATOM 2047 O O . ARG A 1 256 ? 3.080 -1.505 -5.457 1.00 81.19 256 ARG A O 1
ATOM 2054 N N . MET A 1 257 ? 4.984 -1.163 -4.320 1.00 84.31 257 MET A N 1
ATOM 2055 C CA . MET A 1 257 ? 5.158 -2.559 -3.916 1.00 84.31 257 MET A CA 1
ATOM 2056 C C . MET A 1 257 ? 4.073 -3.031 -2.940 1.00 84.31 257 MET A C 1
ATOM 2058 O O . MET A 1 257 ? 3.664 -4.187 -2.992 1.00 84.31 257 MET A O 1
ATOM 2062 N N . ARG A 1 258 ? 3.581 -2.145 -2.065 1.00 80.62 258 ARG A N 1
ATOM 2063 C CA . ARG A 1 258 ? 2.439 -2.446 -1.184 1.00 80.62 258 ARG A CA 1
ATOM 2064 C C . ARG A 1 258 ? 1.135 -2.601 -1.964 1.00 80.62 258 ARG A C 1
ATOM 2066 O O . ARG A 1 258 ? 0.324 -3.438 -1.594 1.00 80.62 258 ARG A O 1
ATOM 2073 N N . ASN A 1 259 ? 0.987 -1.849 -3.051 1.00 78.31 259 ASN A N 1
ATOM 2074 C CA . ASN A 1 259 ? -0.194 -1.850 -3.915 1.00 78.31 259 ASN A CA 1
ATOM 2075 C C . ASN A 1 259 ? 0.023 -2.694 -5.187 1.00 78.31 259 ASN A C 1
ATOM 2077 O O . ASN A 1 259 ? -0.501 -2.369 -6.255 1.00 78.31 259 ASN A O 1
ATOM 2081 N N . LEU A 1 260 ? 0.832 -3.760 -5.096 1.00 82.19 260 LEU A N 1
ATOM 2082 C CA . LEU A 1 260 ? 1.195 -4.606 -6.241 1.00 82.19 260 LEU A CA 1
ATOM 2083 C C . LEU A 1 260 ? -0.026 -5.296 -6.873 1.00 82.19 260 LEU A C 1
ATOM 2085 O O . LEU A 1 260 ? -0.047 -5.541 -8.074 1.00 82.19 260 LEU A O 1
ATOM 2089 N N . ASP A 1 261 ? -1.050 -5.582 -6.073 1.00 79.88 261 ASP A N 1
ATOM 2090 C CA . ASP A 1 261 ? -2.322 -6.181 -6.485 1.00 79.88 261 ASP A CA 1
ATOM 2091 C C . ASP A 1 261 ? -3.121 -5.305 -7.465 1.00 79.88 261 ASP A C 1
ATOM 2093 O O . ASP A 1 261 ? -3.834 -5.824 -8.322 1.00 79.88 261 ASP A O 1
ATOM 2097 N N . THR A 1 262 ? -2.969 -3.983 -7.368 1.00 79.88 262 THR A N 1
ATOM 2098 C CA . THR A 1 262 ? -3.610 -2.999 -8.257 1.00 79.88 262 THR A CA 1
ATOM 2099 C C . THR A 1 262 ? -2.641 -2.395 -9.275 1.00 79.88 262 THR A C 1
ATOM 2101 O O . THR A 1 262 ? -2.999 -1.469 -10.012 1.00 79.88 262 THR A O 1
ATOM 2104 N N . TRP A 1 263 ? -1.408 -2.905 -9.336 1.00 80.62 263 TRP A N 1
ATOM 2105 C CA . TRP A 1 263 ? -0.401 -2.414 -10.262 1.00 80.62 263 TRP A CA 1
ATOM 2106 C C . TRP A 1 263 ? -0.753 -2.784 -11.706 1.00 80.62 263 TRP A C 1
ATOM 2108 O O . TRP A 1 263 ? -1.113 -3.917 -12.023 1.00 80.62 263 TRP A O 1
ATOM 2118 N N . SER A 1 264 ? -0.617 -1.812 -12.602 1.00 78.31 264 SER A N 1
ATOM 2119 C CA . SER A 1 264 ? -0.812 -1.995 -14.037 1.00 78.31 264 SER A CA 1
ATOM 2120 C C . SER A 1 264 ? 0.240 -1.218 -14.820 1.00 78.31 264 SER A C 1
ATOM 2122 O O . SER A 1 264 ? 0.815 -0.238 -14.336 1.00 78.31 264 SER A O 1
ATOM 2124 N N . TRP A 1 265 ? 0.504 -1.669 -16.045 1.00 77.12 265 TRP A N 1
ATOM 2125 C CA . TRP A 1 265 ? 1.278 -0.888 -17.002 1.00 77.12 265 TRP A CA 1
ATOM 2126 C C . TRP A 1 265 ? 0.524 0.404 -17.343 1.00 77.12 265 TRP A C 1
ATOM 2128 O O . TRP A 1 265 ? -0.702 0.399 -17.444 1.00 77.12 265 TRP A O 1
ATOM 2138 N N . GLY A 1 266 ? 1.252 1.507 -17.546 1.00 69.69 266 GLY A N 1
ATOM 2139 C CA . GLY A 1 266 ? 0.652 2.747 -18.049 1.00 69.69 266 GLY A CA 1
ATOM 2140 C C . GLY A 1 266 ? -0.015 2.538 -19.414 1.00 69.69 266 GLY A C 1
ATOM 2141 O O . GLY A 1 266 ? 0.330 1.598 -20.130 1.00 69.69 266 GLY A O 1
ATOM 2142 N N . ALA A 1 267 ? -0.946 3.421 -19.790 1.00 68.25 267 ALA A N 1
ATOM 2143 C CA . ALA A 1 267 ? -1.739 3.294 -21.022 1.00 68.25 267 ALA A CA 1
ATOM 2144 C C . ALA A 1 267 ? -0.887 3.167 -22.302 1.00 68.25 267 ALA A C 1
ATOM 2146 O O . ALA A 1 267 ? -1.300 2.517 -23.258 1.00 68.25 267 ALA A O 1
ATOM 2147 N N . GLU A 1 268 ? 0.314 3.746 -22.302 1.00 68.94 268 GLU A N 1
ATOM 2148 C CA . GLU A 1 268 ? 1.261 3.691 -23.424 1.00 68.94 268 GLU A CA 1
ATOM 2149 C C . GLU A 1 268 ? 2.125 2.414 -23.439 1.00 68.94 268 GLU A C 1
ATOM 2151 O O . GLU A 1 268 ? 2.825 2.139 -24.414 1.00 68.94 268 GLU A O 1
ATOM 2156 N N . GLY A 1 269 ? 2.066 1.604 -22.377 1.00 70.06 269 GLY A N 1
ATOM 2157 C CA . GLY A 1 269 ? 2.944 0.456 -22.172 1.00 70.06 269 GLY A CA 1
ATOM 2158 C C . GLY A 1 269 ? 4.406 0.855 -21.938 1.00 70.06 269 GLY A C 1
ATOM 2159 O O . GLY A 1 269 ? 4.753 2.030 -21.845 1.00 70.06 269 GLY A O 1
ATOM 2160 N N . THR A 1 270 ? 5.290 -0.139 -21.812 1.00 68.38 270 THR A N 1
ATOM 2161 C CA . THR A 1 270 ? 6.742 0.104 -21.840 1.00 68.38 270 THR A CA 1
ATOM 2162 C C . THR A 1 270 ? 7.261 -0.253 -23.230 1.00 68.38 270 THR A C 1
ATOM 2164 O O . THR A 1 270 ? 7.139 -1.416 -23.624 1.00 68.38 270 THR A O 1
ATOM 2167 N N . PRO A 1 271 ? 7.824 0.701 -23.992 1.00 65.75 271 PRO A N 1
ATOM 2168 C CA . PRO A 1 271 ? 8.329 0.413 -25.324 1.00 65.75 271 PRO A CA 1
ATOM 2169 C C . PRO A 1 271 ? 9.516 -0.549 -25.233 1.00 65.75 271 PRO A C 1
ATOM 2171 O O . PRO A 1 271 ? 10.493 -0.300 -24.525 1.00 65.75 271 PRO A O 1
ATOM 2174 N N . VAL A 1 272 ? 9.427 -1.661 -25.959 1.00 66.94 272 VAL A N 1
ATOM 2175 C CA . VAL A 1 272 ? 10.531 -2.611 -26.107 1.00 66.94 272 VAL A CA 1
ATOM 2176 C C . VAL A 1 272 ? 11.358 -2.190 -27.314 1.00 66.94 272 VAL A C 1
ATOM 2178 O O . VAL A 1 272 ? 10.893 -2.258 -28.452 1.00 66.94 272 VAL A O 1
ATOM 2181 N N . GLU A 1 273 ? 12.594 -1.762 -27.074 1.00 65.75 273 GLU A N 1
ATOM 2182 C CA . GLU A 1 273 ? 13.539 -1.470 -28.148 1.00 65.75 273 GLU A CA 1
ATOM 2183 C C . GLU A 1 273 ? 14.231 -2.757 -28.606 1.00 65.75 273 GLU A C 1
ATOM 2185 O O . GLU A 1 273 ? 14.974 -3.396 -27.857 1.00 65.75 273 GLU A O 1
ATOM 2190 N N . GLN A 1 274 ? 14.001 -3.139 -29.863 1.00 64.25 274 GLN A N 1
ATOM 2191 C CA . GLN A 1 274 ? 14.739 -4.227 -30.495 1.00 64.25 274 GLN A CA 1
ATOM 2192 C C . GLN A 1 274 ? 16.163 -3.752 -30.797 1.00 64.25 274 GLN A C 1
ATOM 2194 O O . GLN A 1 274 ? 16.377 -2.832 -31.588 1.00 64.25 274 GLN A O 1
ATOM 2199 N N . ARG A 1 275 ? 17.152 -4.373 -30.151 1.00 61.84 275 ARG A N 1
ATOM 2200 C CA . ARG A 1 275 ? 18.567 -4.093 -30.407 1.00 61.84 275 ARG A CA 1
ATOM 2201 C C . ARG A 1 275 ? 19.079 -4.952 -31.552 1.00 61.84 275 ARG A C 1
ATOM 2203 O O . ARG A 1 275 ? 18.852 -6.159 -31.570 1.00 61.84 275 ARG A O 1
ATOM 2210 N N . ARG A 1 276 ? 19.863 -4.342 -32.443 1.00 60.31 276 ARG A N 1
ATOM 2211 C CA . ARG A 1 276 ? 20.758 -5.102 -33.320 1.00 60.31 276 ARG A CA 1
ATOM 2212 C C . ARG A 1 276 ? 21.809 -5.797 -32.465 1.00 60.31 276 ARG A C 1
ATOM 2214 O O . ARG A 1 276 ? 22.443 -5.162 -31.621 1.00 60.31 276 ARG A O 1
ATOM 2221 N N . GLN A 1 277 ? 21.996 -7.090 -32.689 1.00 55.66 277 GLN A N 1
ATOM 2222 C CA . GLN A 1 277 ? 23.173 -7.779 -32.182 1.00 55.66 277 GLN A CA 1
ATOM 2223 C C . GLN A 1 277 ? 24.413 -7.158 -32.842 1.00 55.66 277 GLN A C 1
ATOM 2225 O O . GLN A 1 277 ? 24.375 -6.754 -34.003 1.00 55.66 277 GLN A O 1
ATOM 2230 N N . LEU A 1 278 ? 25.537 -7.113 -32.122 1.00 51.53 278 LEU A N 1
ATOM 2231 C CA . LEU A 1 278 ? 26.837 -6.710 -32.687 1.00 51.53 278 LEU A CA 1
ATOM 2232 C C . LEU A 1 278 ? 27.247 -7.567 -33.902 1.00 51.53 278 LEU A C 1
ATOM 2234 O O . LEU A 1 278 ? 28.087 -7.145 -34.691 1.00 51.53 278 LEU A O 1
ATOM 2238 N N . ASN A 1 279 ? 26.617 -8.731 -34.074 1.00 46.19 279 ASN A N 1
ATOM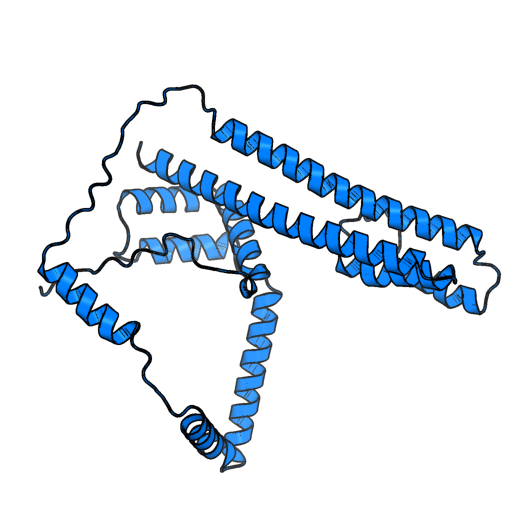 2239 C CA . ASN A 1 279 ? 26.856 -9.660 -35.174 1.00 46.19 279 ASN A CA 1
ATOM 2240 C C . ASN A 1 279 ? 25.946 -9.439 -36.400 1.00 46.19 279 ASN A C 1
ATOM 2242 O O . ASN A 1 279 ? 25.998 -10.251 -37.323 1.00 46.19 279 ASN A O 1
ATOM 2246 N N . GLY A 1 280 ? 25.169 -8.348 -36.436 1.00 40.66 280 GLY A N 1
ATOM 2247 C CA . GLY A 1 280 ? 24.204 -8.060 -37.505 1.00 40.66 280 GLY A CA 1
ATOM 2248 C C . GLY A 1 280 ? 22.775 -8.279 -37.054 1.00 40.66 280 GLY A C 1
ATOM 2249 O O . GLY A 1 280 ? 22.472 -9.408 -36.613 1.00 40.66 280 GLY A O 1
#

Sequence (280 aa):
MASTDVISQVLDSITSTKLQELSKLRANFENGKAELLELVNAEKQQSKRVLLLLERGEKLCTLEELGGDAVFSAEGIRCFIKQAQHDPSVSVKLQKEWEEDIRRRLDVNSLRFEYAEMYGNLVTEWLENPLTNKNDMDGSSYQAVGRAEMHEQRSTWESYVFKPFETDTVAINSYLDKLFTSSEYMEEPLKVLRKSIETFEKSLLTRTQFDEKSLKWIIGGILGSDGITDAKRTALTDFANSKTVLQELADVLNMRMRNLDTWSWGAEGTPVEQRRQLNG

Secondary structure (DSSP, 8-state):
-HHHHHHHHHHHHHHHHHHHHHHHHHHHHHHHHHHHHHHHHH---HHHHHHHHHHHHHHHS-TTTTT--TT--HHHHHHHHHHTTT-TTS-HHHHHHHHHHHHHHHHHHHHHHHHHHHHHHHHHHHHH--SS---------------HHHHHHHHHHHHHHSS-----HHHHHHHHHHHHHSSHHHHHHHHHHHHHHHHHHHHHHHS----HHHHHHHHHHHHHSTT--HHHHHHHHHHHH-HHHHHHHHHHHHHHHHTGGG----TT------PPPTT-

Foldseek 3Di:
DLLVVVLLVVVLVLLVLVLVLLVVLLVQLVVLLVVLVVVLVPDDDLLVSLVSLLVSVCVSDPVVLLPVDVPDDSVVSNVLSVCVVPDCVCPSVVSVVSSVSSNVSSVVVNVVSVVVNVVSVVVVVVSVDDPDDPPPPPVPPPPVVPDPVVVVVVVVVCCVPVPDDDDDPVVVVVVVCCVQVVDPVSVVVVVVVVVVVVVVVVCLQPDLPADLVVLLVVLVVVLPDPPDDPSVNSNSVVCNVDRVSSHSVSVSVSSCSNVVVVDDAPPVGDDDDDDDDPVD